Protein AF-0000000084923346 (afdb_homodimer)

pLDDT: mean 91.19, std 15.07, range [31.48, 98.88]

Secondary structure (DSSP, 8-state):
--HHHHHHHHHHHHHHHHHHHHHHHHHHHHHHHHHHHHT--S--HHHHHHHHHHHHHH--SSS-HHHHHHHHHHHHHHHHHHHHHHH-HHHHS-----/--HHHHHHHHHHHHHHHHHHHHHHHHHHHHHHHHHHHHT--S--HHHHHHHHHHHHHH--SSS-HHHHHHHHHHHHHHHHHHHHHHH-HHHHS-----

Solvent-accessible surface area (backbone atoms only — not comparable to full-atom values): 11039 Å² total; per-residue (Å²): 136,51,65,67,59,47,48,52,54,43,52,54,50,50,54,50,48,54,52,49,54,22,51,46,34,52,48,49,37,52,44,42,51,54,25,55,77,70,72,44,72,79,80,52,70,67,61,51,50,52,51,48,52,50,50,50,74,67,57,84,42,83,57,51,58,68,51,52,45,54,52,51,49,49,55,53,50,51,33,49,52,50,34,46,44,70,75,38,49,76,76,63,52,72,79,72,72,121,136,52,66,68,58,47,47,53,53,43,51,54,50,50,54,50,48,53,51,50,54,22,52,45,34,51,47,48,37,51,44,41,52,55,25,54,77,68,73,43,71,81,81,52,69,68,62,52,51,51,52,48,52,50,50,50,74,68,56,84,42,81,57,52,58,68,51,52,45,55,51,50,49,48,54,52,50,51,32,50,51,51,33,47,42,70,75,39,48,75,75,64,53,73,78,72,72,121

Organism: Geobacter metallireducens (strain ATCC 53774 / DSM 7210 / GS-15) (NCBI:txid269799)

Nearest PDB structures (foldseek):
  2d8e-assembly1_A-2  TM=9.907E-01  e=1.074E-05  Thermus thermophilus HB8
  2d8d-assembly1_A  TM=9.857E-01  e=1.217E-05  Thermus thermophilus HB8
  5gmu-assembly2_B  TM=9.727E-01  e=4.236E-05  Bacillus subtilis subsp. subtilis str. 168
  5j6f-assembly1_A-2  TM=9.814E-01  e=1.149E-04  Geobacillus sp. GHH01
  5j6f-assembly1_B-2  TM=9.740E-01  e=1.302E-04  Geobacillus sp. GHH01

Foldseek 3Di:
DDPVVVVVVVVVVVVVVVVVLVVVLVVLLVVLVVCVVVVHDSDDVVVLVVVLVVCQVPPPDPDHSVRSNVVVVVSVVVSSVVNCCVVVVVVVPPCPVD/DDPVVVVVVVVVVVVVVVVVLVVVLVVLLVVLVVCVVVVHDSDDVVVLVVVLVVCQVPPPDPDHSVRSNVVVVVSVVVSSVVNCCVVVVVVVPPPPVD

Structure (mmCIF, N/CA/C/O backbone):
data_AF-0000000084923346-model_v1
#
loop_
_entity.id
_entity.type
_entity.pdbx_description
1 polymer 'chorismate mutase'
#
loop_
_atom_site.group_PDB
_atom_site.id
_atom_site.type_symbol
_atom_site.label_atom_id
_atom_site.label_alt_id
_atom_site.label_comp_id
_atom_site.label_asym_id
_atom_site.label_entity_id
_atom_site.label_seq_id
_atom_site.pdbx_PDB_ins_code
_atom_site.Cartn_x
_atom_site.Cartn_y
_atom_site.Cartn_z
_atom_site.occupancy
_atom_site.B_iso_or_equiv
_atom_site.auth_seq_id
_atom_site.auth_comp_id
_atom_site.auth_asym_id
_atom_site.auth_atom_id
_atom_site.pdbx_PDB_model_num
ATOM 1 N N . MET A 1 1 ? 8.305 -24.656 -1.912 1 85.75 1 MET A N 1
ATOM 2 C CA . MET A 1 1 ? 7.516 -24.172 -0.778 1 85.75 1 MET A CA 1
ATOM 3 C C . MET A 1 1 ? 6.031 -24.469 -0.984 1 85.75 1 MET A C 1
ATOM 5 O O . MET A 1 1 ? 5.562 -24.547 -2.121 1 85.75 1 MET A O 1
ATOM 9 N N . THR A 1 2 ? 5.352 -24.641 0.222 1 95.19 2 THR A N 1
ATOM 10 C CA . THR A 1 2 ? 3.918 -24.906 0.165 1 95.19 2 THR A CA 1
ATOM 11 C C . THR A 1 2 ? 3.129 -23.609 0.114 1 95.19 2 THR A C 1
ATOM 13 O O . THR A 1 2 ? 3.668 -22.531 0.409 1 95.19 2 THR A O 1
ATOM 16 N N . ILE A 1 3 ? 1.91 -23.734 -0.279 1 96.5 3 ILE A N 1
ATOM 17 C CA . ILE A 1 3 ? 1.044 -22.562 -0.309 1 96.5 3 ILE A CA 1
ATOM 18 C C . ILE A 1 3 ? 0.952 -21.953 1.088 1 96.5 3 ILE A C 1
ATOM 20 O O . ILE A 1 3 ? 1.017 -20.734 1.244 1 96.5 3 ILE A O 1
ATOM 24 N N . ASP A 1 4 ? 0.899 -22.812 2.076 1 97.12 4 ASP A N 1
ATOM 25 C CA . ASP A 1 4 ? 0.768 -22.328 3.449 1 97.12 4 ASP A CA 1
ATOM 26 C C . ASP A 1 4 ? 2.023 -21.578 3.891 1 97.12 4 ASP A C 1
ATOM 28 O O . ASP A 1 4 ? 1.935 -20.562 4.59 1 97.12 4 ASP A O 1
ATOM 32 N N . GLU A 1 5 ? 3.158 -22.031 3.523 1 98.19 5 GLU A N 1
ATOM 33 C CA . GLU A 1 5 ? 4.414 -21.359 3.852 1 98.19 5 GLU A CA 1
ATOM 34 C C . GLU A 1 5 ? 4.508 -20 3.166 1 98.19 5 GLU A C 1
ATOM 36 O O . GLU A 1 5 ? 4.969 -19.031 3.77 1 98.19 5 GLU A O 1
ATOM 41 N N . LEU A 1 6 ? 4.102 -19.953 1.983 1 98.38 6 LEU A N 1
ATOM 42 C CA . LEU A 1 6 ? 4.102 -18.688 1.235 1 98.38 6 LEU A CA 1
ATOM 43 C C . LEU A 1 6 ? 3.117 -17.703 1.841 1 98.38 6 LEU A C 1
ATOM 45 O O . LEU A 1 6 ? 3.424 -16.516 1.956 1 98.38 6 LEU A O 1
ATOM 49 N N . ARG A 1 7 ? 2.023 -18.188 2.293 1 98.06 7 ARG A N 1
ATOM 50 C CA . ARG A 1 7 ? 1.016 -17.359 2.928 1 98.06 7 ARG A CA 1
ATOM 51 C C . ARG A 1 7 ? 1.527 -16.781 4.25 1 98.06 7 ARG A C 1
ATOM 53 O O . ARG A 1 7 ? 1.216 -15.648 4.609 1 98.06 7 ARG A O 1
ATOM 60 N N . GLN A 1 8 ? 2.275 -17.547 4.906 1 98.44 8 GLN A N 1
ATOM 61 C CA . GLN A 1 8 ? 2.85 -17.062 6.156 1 98.44 8 GLN A CA 1
ATOM 62 C C . GLN A 1 8 ? 3.818 -15.914 5.914 1 98.44 8 GLN A C 1
ATOM 64 O O . GLN A 1 8 ? 3.854 -14.953 6.684 1 98.44 8 GLN A O 1
ATOM 69 N N . GLU A 1 9 ? 4.543 -16.047 4.875 1 98.62 9 GLU A N 1
ATOM 70 C CA . GLU A 1 9 ? 5.453 -14.961 4.508 1 98.62 9 GLU A CA 1
ATOM 71 C C . GLU A 1 9 ? 4.68 -13.703 4.113 1 98.62 9 GLU A C 1
ATOM 73 O O . GLU A 1 9 ? 5.043 -12.594 4.512 1 98.62 9 GLU A O 1
ATOM 78 N N . ILE A 1 10 ? 3.635 -13.867 3.369 1 98.62 10 ILE A N 1
ATOM 79 C CA . ILE A 1 10 ? 2.787 -12.75 2.959 1 98.62 10 ILE A CA 1
ATOM 80 C C . ILE A 1 10 ? 2.148 -12.102 4.188 1 98.62 10 ILE A C 1
ATOM 82 O O . ILE A 1 10 ? 2.092 -10.875 4.293 1 98.62 10 ILE A O 1
ATOM 86 N N . ASP A 1 11 ? 1.757 -12.961 5.129 1 98.75 11 ASP A N 1
ATOM 87 C CA . ASP A 1 11 ? 1.147 -12.438 6.348 1 98.75 11 ASP A CA 1
ATOM 88 C C . ASP A 1 11 ? 2.133 -11.57 7.125 1 98.75 11 ASP A C 1
ATOM 90 O O . ASP A 1 11 ? 1.748 -10.539 7.688 1 98.75 11 ASP A O 1
ATOM 94 N N . ARG A 1 12 ? 3.35 -11.969 7.18 1 98.5 12 ARG A N 1
ATOM 95 C CA . ARG A 1 12 ? 4.383 -11.164 7.828 1 98.5 12 ARG A CA 1
ATOM 96 C C . ARG A 1 12 ? 4.566 -9.828 7.117 1 98.5 12 ARG A C 1
ATOM 98 O O . ARG A 1 12 ? 4.664 -8.781 7.766 1 98.5 12 ARG A O 1
ATOM 105 N N . MET A 1 13 ? 4.574 -9.844 5.84 1 98.69 13 MET A N 1
ATOM 106 C CA . MET A 1 13 ? 4.711 -8.625 5.051 1 98.69 13 MET A CA 1
ATOM 107 C C . MET A 1 13 ? 3.51 -7.711 5.25 1 98.69 13 MET A C 1
ATOM 109 O O . MET A 1 13 ? 3.662 -6.492 5.352 1 98.69 13 MET A O 1
ATOM 113 N N . ASP A 1 14 ? 2.332 -8.336 5.312 1 98.81 14 ASP A N 1
ATOM 114 C CA . ASP A 1 14 ? 1.116 -7.555 5.512 1 98.81 14 ASP A CA 1
ATOM 115 C C . ASP A 1 14 ? 1.157 -6.805 6.84 1 98.81 14 ASP A C 1
ATOM 117 O O . ASP A 1 14 ? 0.696 -5.664 6.93 1 98.81 14 ASP A O 1
ATOM 121 N N . SER A 1 15 ? 1.704 -7.457 7.836 1 98.81 15 SER A N 1
ATOM 122 C CA . SER A 1 15 ? 1.847 -6.797 9.133 1 98.81 15 SER A CA 1
ATOM 123 C C . SER A 1 15 ? 2.797 -5.609 9.047 1 98.81 15 SER A C 1
ATOM 125 O O . SER A 1 15 ? 2.557 -4.57 9.664 1 98.81 15 SER A O 1
ATOM 127 N N . GLU A 1 16 ? 3.805 -5.77 8.281 1 98.75 16 GLU A N 1
ATOM 128 C CA . GLU A 1 16 ? 4.746 -4.672 8.078 1 98.75 16 GLU A CA 1
ATOM 129 C C . GLU A 1 16 ? 4.102 -3.531 7.293 1 98.75 16 GLU A C 1
ATOM 131 O O . GLU A 1 16 ? 4.289 -2.359 7.629 1 98.75 16 GLU A O 1
ATOM 136 N N . LEU A 1 17 ? 3.354 -3.854 6.301 1 98.88 17 LEU A N 1
ATOM 137 C CA . LEU A 1 17 ? 2.631 -2.852 5.523 1 98.88 17 LEU A CA 1
ATOM 138 C C . LEU A 1 17 ? 1.691 -2.047 6.414 1 98.88 17 LEU A C 1
ATOM 140 O O . LEU A 1 17 ? 1.656 -0.816 6.336 1 98.88 17 LEU A O 1
ATOM 144 N N . LEU A 1 18 ? 0.986 -2.768 7.254 1 98.88 18 LEU A N 1
ATOM 145 C CA . LEU A 1 18 ? 0.039 -2.125 8.156 1 98.88 18 LEU A CA 1
ATOM 146 C C . LEU A 1 18 ? 0.74 -1.094 9.039 1 98.88 18 LEU A C 1
ATOM 148 O O . LEU A 1 18 ? 0.25 0.027 9.195 1 98.88 18 LEU A O 1
ATOM 152 N N . ARG A 1 19 ? 1.88 -1.494 9.539 1 98.69 19 ARG A N 1
ATOM 153 C CA . ARG A 1 19 ? 2.666 -0.602 10.383 1 98.69 19 ARG A CA 1
ATOM 154 C C . ARG A 1 19 ? 3.141 0.618 9.602 1 98.69 19 ARG A C 1
ATOM 156 O O . ARG A 1 19 ? 3.01 1.751 10.062 1 98.69 19 ARG A O 1
ATOM 163 N N . ILE A 1 20 ? 3.641 0.405 8.43 1 98.88 20 ILE A N 1
ATOM 164 C CA . ILE A 1 20 ? 4.199 1.489 7.625 1 98.88 20 ILE A CA 1
ATOM 165 C C . ILE A 1 20 ? 3.076 2.412 7.156 1 98.88 20 ILE A C 1
ATOM 167 O O . ILE A 1 20 ? 3.229 3.637 7.156 1 98.88 20 ILE A O 1
ATOM 171 N N . PHE A 1 21 ? 1.878 1.856 6.777 1 98.88 21 PHE A N 1
ATOM 172 C CA . PHE A 1 21 ? 0.746 2.676 6.359 1 98.88 21 PHE A CA 1
ATOM 173 C C . PHE A 1 2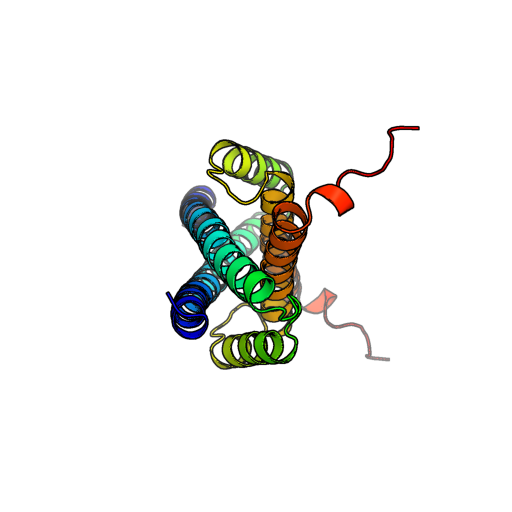1 ? 0.351 3.654 7.457 1 98.88 21 PHE A C 1
ATOM 175 O O . PHE A 1 21 ? 0.171 4.848 7.195 1 98.88 21 PHE A O 1
ATOM 182 N N . ASN A 1 22 ? 0.283 3.17 8.664 1 98.88 22 ASN A N 1
ATOM 183 C CA . ASN A 1 22 ? -0.153 4.004 9.773 1 98.88 22 ASN A CA 1
ATOM 184 C C . ASN A 1 22 ? 0.908 5.035 10.156 1 98.88 22 ASN A C 1
ATOM 186 O O . ASN A 1 22 ? 0.587 6.191 10.43 1 98.88 22 ASN A O 1
ATOM 190 N N . ARG A 1 23 ? 2.105 4.605 10.125 1 98.75 23 ARG A N 1
ATOM 191 C CA . ARG A 1 23 ? 3.176 5.543 10.453 1 98.75 23 ARG A CA 1
ATOM 192 C C . ARG A 1 23 ? 3.281 6.645 9.406 1 98.75 23 ARG A C 1
ATOM 194 O O . ARG A 1 23 ? 3.445 7.816 9.75 1 98.75 23 ARG A O 1
ATOM 201 N N . ARG A 1 24 ? 3.203 6.332 8.188 1 98.62 24 ARG A N 1
ATOM 202 C CA . ARG A 1 24 ? 3.238 7.297 7.098 1 98.62 24 ARG A CA 1
ATOM 203 C C . ARG A 1 24 ? 2.082 8.289 7.203 1 98.62 24 ARG A C 1
ATOM 205 O O . ARG A 1 24 ? 2.262 9.484 6.988 1 98.62 24 ARG A O 1
ATOM 212 N N . ALA A 1 25 ? 0.96 7.742 7.523 1 98.44 25 ALA A N 1
ATOM 213 C CA . ALA A 1 25 ? -0.219 8.594 7.684 1 98.44 25 ALA A CA 1
ATOM 214 C C . ALA A 1 25 ? -0.036 9.57 8.844 1 98.44 25 ALA A C 1
ATOM 216 O O . ALA A 1 25 ? -0.441 10.734 8.75 1 98.44 25 ALA A O 1
ATOM 217 N N . SER A 1 26 ? 0.568 9.094 9.898 1 98.44 26 SER A N 1
ATOM 218 C CA . SER A 1 26 ? 0.838 9.953 11.047 1 98.44 26 SER A CA 1
ATOM 219 C C . SER A 1 26 ? 1.776 11.094 10.664 1 98.44 26 SER A C 1
ATOM 221 O O . SER A 1 26 ? 1.558 12.242 11.062 1 98.44 26 SER A O 1
ATOM 223 N N . LEU A 1 27 ? 2.775 10.789 9.922 1 98.25 27 LEU A N 1
ATOM 224 C CA . LEU A 1 27 ? 3.721 11.805 9.469 1 98.25 27 LEU A CA 1
ATOM 225 C C . LEU A 1 27 ? 3.047 12.789 8.516 1 98.25 27 LEU A C 1
ATOM 227 O O . LEU A 1 27 ? 3.277 13.992 8.602 1 98.25 27 LEU A O 1
ATOM 231 N N . ALA A 1 28 ? 2.223 12.289 7.617 1 97.19 28 ALA A N 1
ATOM 232 C CA . ALA A 1 28 ? 1.485 13.141 6.688 1 97.19 28 ALA A CA 1
ATOM 233 C C . ALA A 1 28 ? 0.547 14.086 7.438 1 97.19 28 ALA A C 1
ATOM 235 O O . ALA A 1 28 ? 0.411 15.258 7.07 1 97.19 28 ALA A O 1
ATOM 236 N N . LEU A 1 29 ? -0.052 13.539 8.43 1 96.38 29 LEU A N 1
ATOM 237 C CA . LEU A 1 29 ? -0.93 14.344 9.266 1 96.38 29 LEU A CA 1
ATOM 238 C C . LEU A 1 29 ? -0.158 15.492 9.914 1 96.38 29 LEU A C 1
ATOM 240 O O . LEU A 1 29 ? -0.65 16.625 9.977 1 96.38 29 LEU A O 1
ATOM 244 N N . GLU A 1 30 ? 0.992 15.18 10.383 1 96.88 30 GLU A N 1
ATOM 245 C CA . GLU A 1 30 ? 1.837 16.219 10.977 1 96.88 30 GLU A CA 1
ATOM 246 C C . GLU A 1 30 ? 2.168 17.312 9.961 1 96.88 30 GLU A C 1
ATOM 248 O O . GLU A 1 30 ? 2.133 18.5 10.281 1 96.88 30 GLU A O 1
ATOM 253 N N . ILE A 1 31 ? 2.471 16.922 8.773 1 96.56 31 ILE A N 1
ATOM 254 C CA . ILE A 1 31 ? 2.73 17.875 7.703 1 96.56 31 ILE A CA 1
ATOM 255 C C . ILE A 1 31 ? 1.484 18.719 7.457 1 96.56 31 ILE A C 1
ATOM 257 O O . ILE A 1 31 ? 1.575 19.938 7.312 1 96.56 31 ILE A O 1
ATOM 261 N N . GLY A 1 32 ? 0.323 18.078 7.414 1 94.12 32 GLY A N 1
ATOM 262 C CA . GLY A 1 32 ? -0.931 18.797 7.227 1 94.12 32 GLY A CA 1
ATOM 263 C C . GLY A 1 32 ? -1.172 19.859 8.281 1 94.12 32 GLY A C 1
ATOM 264 O O . GLY A 1 32 ? -1.638 20.969 7.961 1 94.12 32 GLY A O 1
ATOM 265 N N . LEU A 1 33 ? -0.825 19.547 9.477 1 94.12 33 LEU A N 1
ATOM 266 C CA . LEU A 1 33 ? -1.012 20.484 10.586 1 94.12 33 LEU A CA 1
ATOM 267 C C . LEU A 1 33 ? -0.081 21.688 10.445 1 94.12 33 LEU A C 1
ATOM 269 O O . LEU A 1 33 ? -0.487 22.828 10.695 1 94.12 33 LEU A O 1
ATOM 273 N N . ILE A 1 34 ? 1.11 21.406 10.109 1 94.69 34 ILE A N 1
ATOM 274 C CA . ILE A 1 34 ? 2.072 22.484 9.891 1 94.69 34 ILE A CA 1
ATOM 275 C C . ILE A 1 34 ? 1.588 23.391 8.766 1 94.69 34 ILE A C 1
ATOM 277 O O . ILE A 1 34 ? 1.646 24.609 8.875 1 94.69 34 ILE A O 1
ATOM 281 N N . LYS A 1 35 ? 1.081 22.828 7.656 1 93.5 35 LYS A N 1
ATOM 282 C CA . LYS A 1 35 ? 0.58 23.594 6.516 1 93.5 35 LYS A CA 1
ATOM 283 C C . LYS A 1 35 ? -0.612 24.453 6.914 1 93.5 35 LYS A C 1
ATOM 285 O O . LYS A 1 35 ? -0.708 25.609 6.508 1 93.5 35 LYS A O 1
ATOM 290 N N . LYS A 1 36 ? -1.454 23.828 7.664 1 91.44 36 LYS A N 1
ATOM 291 C CA . LYS A 1 36 ? -2.619 24.562 8.148 1 91.44 36 LYS A CA 1
ATOM 292 C C . LYS A 1 36 ? -2.199 25.781 8.961 1 91.44 36 LYS A C 1
ATOM 294 O O . LYS A 1 36 ? -2.723 26.891 8.758 1 91.44 36 LYS A O 1
ATOM 299 N N . GLU A 1 37 ? -1.284 25.594 9.82 1 93.31 37 GLU A N 1
ATOM 300 C CA . GLU A 1 37 ? -0.791 26.672 10.672 1 93.31 37 GLU A CA 1
ATOM 301 C C . GLU A 1 37 ? -0.151 27.781 9.844 1 93.31 37 GLU A C 1
ATOM 303 O O . GLU A 1 37 ? -0.218 28.953 10.219 1 93.31 37 GLU A O 1
ATOM 308 N N . ARG A 1 38 ? 0.377 27.406 8.773 1 94.12 38 ARG A N 1
ATOM 309 C CA . ARG A 1 38 ? 1.119 28.344 7.945 1 94.12 38 ARG A CA 1
ATOM 310 C C . ARG A 1 38 ? 0.261 28.859 6.793 1 94.12 38 ARG A C 1
ATOM 312 O O . ARG A 1 38 ? 0.736 29.625 5.953 1 94.12 38 ARG A O 1
ATOM 319 N N . GLY A 1 39 ? -0.951 28.375 6.625 1 92.06 39 GLY A N 1
ATOM 320 C CA . GLY A 1 39 ? -1.863 28.797 5.574 1 92.06 39 GLY A CA 1
ATOM 321 C C . GLY A 1 39 ? -1.521 28.219 4.219 1 92.06 39 GLY A C 1
ATOM 322 O O . GLY A 1 39 ? -1.758 28.844 3.186 1 92.06 39 GLY A O 1
ATOM 323 N N . LEU A 1 40 ? -0.858 27.109 4.277 1 89.56 40 LEU A N 1
ATOM 324 C CA . LEU A 1 40 ? -0.487 26.406 3.047 1 89.56 40 LEU A CA 1
ATOM 325 C C . LEU A 1 40 ? -1.532 25.359 2.678 1 89.56 40 LEU A C 1
ATOM 327 O O . LEU A 1 40 ? -2.189 24.797 3.557 1 89.56 40 LEU A O 1
ATOM 331 N N . PRO A 1 41 ? -1.64 25.094 1.431 1 88.25 41 PRO A N 1
ATOM 332 C CA . PRO A 1 41 ? -2.613 24.094 1.004 1 88.25 41 PRO A CA 1
ATOM 333 C C . PRO A 1 41 ? -2.166 22.672 1.324 1 88.25 41 PRO A C 1
ATOM 335 O O . PRO A 1 41 ? -0.969 22.375 1.3 1 88.25 41 PRO A O 1
ATOM 338 N N . VAL A 1 42 ? -3.088 21.828 1.528 1 84 42 VAL A N 1
ATOM 339 C CA . VAL A 1 42 ? -2.848 20.422 1.805 1 84 42 VAL A CA 1
ATOM 340 C C . VAL A 1 42 ? -2.359 19.719 0.539 1 84 42 VAL A C 1
ATOM 342 O O . VAL A 1 42 ? -1.374 18.984 0.572 1 84 42 VAL A O 1
ATOM 345 N N . TYR A 1 43 ? -3.135 20.016 -0.491 1 89.12 43 TYR A N 1
ATOM 346 C CA . TYR A 1 43 ? -2.818 19.391 -1.77 1 89.12 43 TYR A CA 1
ATOM 347 C C . TYR A 1 43 ? -1.504 19.922 -2.326 1 89.12 43 TYR A C 1
ATOM 349 O O . TYR A 1 43 ? -1.286 21.141 -2.365 1 89.12 43 TYR A O 1
ATOM 357 N N . ASP A 1 44 ? -0.56 19 -2.707 1 92.88 44 ASP A N 1
ATOM 358 C CA . ASP A 1 44 ? 0.761 19.328 -3.229 1 92.88 44 ASP A CA 1
ATOM 359 C C . ASP A 1 44 ? 1.11 18.469 -4.438 1 92.88 44 ASP A C 1
ATOM 361 O O . ASP A 1 44 ? 1.886 17.516 -4.32 1 92.88 44 ASP A O 1
ATOM 365 N N . PRO A 1 45 ? 0.664 18.812 -5.625 1 95.44 45 PRO A N 1
ATOM 366 C CA . PRO A 1 45 ? 0.864 17.984 -6.82 1 95.44 45 PRO A CA 1
ATOM 367 C C . PRO A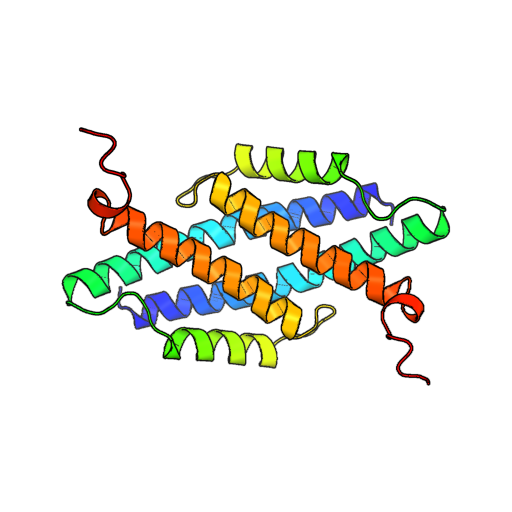 1 45 ? 2.336 17.828 -7.191 1 95.44 45 PRO A C 1
ATOM 369 O O . PRO A 1 45 ? 2.736 16.797 -7.73 1 95.44 45 PRO A O 1
ATOM 372 N N . LYS A 1 46 ? 3.104 18.781 -6.938 1 96.81 46 LYS A N 1
ATOM 373 C CA . LYS A 1 46 ? 4.531 18.688 -7.227 1 96.81 46 LYS A CA 1
ATOM 374 C C . LYS A 1 46 ? 5.195 17.594 -6.387 1 96.81 46 LYS A C 1
ATOM 376 O O . LYS A 1 46 ? 6.023 16.844 -6.887 1 96.81 46 LYS A O 1
ATOM 381 N N . ARG A 1 47 ? 4.828 17.594 -5.113 1 97.25 47 ARG A N 1
ATOM 382 C CA . ARG A 1 47 ? 5.371 16.562 -4.219 1 97.25 47 ARG A CA 1
ATOM 383 C C . ARG A 1 47 ? 4.938 15.172 -4.66 1 97.25 47 ARG A C 1
ATOM 385 O O . ARG A 1 47 ? 5.742 14.234 -4.648 1 97.25 47 ARG A O 1
ATOM 392 N N . GLU A 1 48 ? 3.686 15.023 -5.07 1 97.56 48 GLU A N 1
ATOM 393 C CA . GLU A 1 48 ? 3.182 13.734 -5.535 1 97.56 48 GLU A CA 1
ATOM 394 C C . GLU A 1 48 ? 3.932 13.266 -6.777 1 97.56 48 GLU A C 1
ATOM 396 O O . GLU A 1 48 ? 4.328 12.102 -6.867 1 97.56 48 GLU A O 1
ATOM 401 N N . LYS A 1 49 ? 4.137 14.125 -7.703 1 98.06 49 LYS A N 1
ATOM 402 C CA . LYS A 1 49 ? 4.871 13.797 -8.922 1 98.06 49 LYS A CA 1
ATOM 403 C C . LYS A 1 49 ? 6.277 13.297 -8.602 1 98.06 49 LYS A C 1
ATOM 405 O O . LYS A 1 49 ? 6.75 12.328 -9.203 1 98.06 49 LYS A O 1
ATOM 410 N N . LEU A 1 50 ? 6.91 13.938 -7.66 1 98.38 50 LEU A N 1
ATOM 411 C CA . LEU A 1 50 ? 8.242 13.523 -7.242 1 98.38 50 LEU A CA 1
ATOM 412 C C . LEU A 1 50 ? 8.227 12.109 -6.668 1 98.38 50 LEU A C 1
ATOM 414 O O . LEU A 1 50 ? 9.117 11.312 -6.957 1 98.38 50 LEU A O 1
ATOM 418 N N . ILE A 1 51 ? 7.23 11.844 -5.875 1 98.62 51 ILE A N 1
ATOM 419 C CA . ILE A 1 51 ? 7.102 10.523 -5.277 1 98.62 51 ILE A CA 1
ATOM 420 C C . ILE A 1 51 ? 6.938 9.477 -6.379 1 98.62 51 ILE A C 1
ATOM 422 O O . ILE A 1 51 ? 7.648 8.469 -6.398 1 98.62 51 ILE A O 1
ATOM 426 N N . PHE A 1 52 ? 6.02 9.742 -7.336 1 98.69 52 PHE A N 1
ATOM 427 C CA . PHE A 1 52 ? 5.746 8.781 -8.398 1 98.69 52 PHE A CA 1
ATOM 428 C C . PHE A 1 52 ? 6.984 8.555 -9.258 1 98.69 52 PHE A C 1
ATOM 430 O O . PHE A 1 52 ? 7.332 7.41 -9.57 1 98.69 52 PHE A O 1
ATOM 437 N N . GLU A 1 53 ? 7.648 9.578 -9.594 1 98.56 53 GLU A N 1
ATOM 438 C CA . GLU A 1 53 ? 8.844 9.469 -10.422 1 98.56 53 GLU A CA 1
ATOM 439 C C . GLU A 1 53 ? 9.93 8.664 -9.719 1 98.56 53 GLU A C 1
ATOM 441 O O . GLU A 1 53 ? 10.586 7.82 -10.336 1 98.56 53 GLU A O 1
ATOM 446 N N . ARG A 1 54 ? 10.148 8.93 -8.5 1 98.75 54 ARG A N 1
ATOM 447 C CA . ARG A 1 54 ? 11.148 8.195 -7.73 1 98.75 54 ARG A CA 1
ATOM 448 C C . ARG A 1 54 ? 10.789 6.715 -7.637 1 98.75 54 ARG A C 1
ATOM 450 O O . ARG A 1 54 ? 11.656 5.852 -7.805 1 98.75 54 ARG A O 1
ATOM 457 N N . MET A 1 55 ? 9.5 6.473 -7.344 1 98.62 55 MET A N 1
ATOM 458 C CA . MET A 1 55 ? 9.062 5.09 -7.184 1 98.62 55 MET A CA 1
ATOM 459 C C . MET A 1 55 ? 9.195 4.32 -8.492 1 98.62 55 MET A C 1
ATOM 461 O O . MET A 1 55 ? 9.602 3.154 -8.492 1 98.62 55 MET A O 1
ATOM 465 N N . LYS A 1 56 ? 8.891 4.965 -9.57 1 98.75 56 LYS A N 1
ATOM 466 C CA . LYS A 1 56 ? 9.07 4.332 -10.875 1 98.75 56 LYS A CA 1
ATOM 467 C C . LYS A 1 56 ? 10.539 4.051 -11.148 1 98.75 56 LYS A C 1
ATOM 469 O O . LYS A 1 56 ? 10.898 2.955 -11.586 1 98.75 56 LYS A O 1
ATOM 474 N N . ALA A 1 57 ? 11.352 4.992 -10.867 1 98.69 57 ALA A N 1
ATOM 475 C CA . ALA A 1 57 ? 12.789 4.891 -11.141 1 98.69 57 ALA A CA 1
ATOM 476 C C . ALA A 1 57 ? 13.43 3.771 -10.328 1 98.69 57 ALA A C 1
ATOM 478 O O . ALA A 1 57 ? 14.336 3.09 -10.797 1 98.69 57 ALA A O 1
ATOM 479 N N . ASP A 1 58 ? 12.93 3.576 -9.125 1 98.62 58 ASP A N 1
ATOM 480 C CA . ASP A 1 58 ? 13.539 2.633 -8.188 1 98.62 58 ASP A CA 1
ATOM 481 C C . ASP A 1 58 ? 12.852 1.272 -8.258 1 98.62 58 ASP A C 1
ATOM 483 O O . ASP A 1 58 ? 13.227 0.344 -7.535 1 98.62 58 ASP A O 1
ATOM 487 N N . ASN A 1 59 ? 11.844 1.108 -9.094 1 98.69 59 ASN A N 1
ATOM 488 C CA . ASN A 1 59 ? 11.008 -0.088 -9.086 1 98.69 59 ASN A CA 1
ATOM 489 C C . ASN A 1 59 ? 11.75 -1.298 -9.633 1 98.69 59 ASN A C 1
ATOM 491 O O . ASN A 1 59 ? 12.023 -1.37 -10.836 1 98.69 59 ASN A O 1
ATOM 495 N N . PRO A 1 60 ? 12 -2.33 -8.82 1 97.69 60 PRO A N 1
ATOM 496 C CA . PRO A 1 60 ? 12.75 -3.5 -9.281 1 97.69 60 PRO A CA 1
ATOM 497 C C . PRO A 1 60 ? 11.867 -4.543 -9.961 1 97.69 60 PRO A C 1
ATOM 499 O O . PRO A 1 60 ? 12.367 -5.453 -10.617 1 97.69 60 PRO A O 1
ATOM 502 N N . GLY A 1 61 ? 10.578 -4.387 -9.82 1 97.62 61 GLY A N 1
ATOM 503 C CA . GLY A 1 61 ? 9.656 -5.438 -10.234 1 97.62 61 GLY A CA 1
ATOM 504 C C . GLY A 1 61 ? 9.43 -6.488 -9.164 1 97.62 61 GLY A C 1
ATOM 505 O O . GLY A 1 61 ? 10.023 -6.418 -8.086 1 97.62 61 GLY A O 1
ATOM 506 N N . PRO A 1 62 ? 8.445 -7.422 -9.445 1 98.25 62 PRO A N 1
ATOM 507 C CA . PRO A 1 62 ? 7.773 -7.762 -10.703 1 98.25 62 PRO A CA 1
ATOM 508 C C . PRO A 1 62 ? 6.586 -6.855 -11.008 1 98.25 62 PRO A C 1
ATOM 510 O O . PRO A 1 62 ? 6.027 -6.91 -12.102 1 98.25 62 PRO A O 1
ATOM 513 N N . LEU A 1 63 ? 6.168 -6.016 -10.148 1 98.44 63 LEU A N 1
ATOM 514 C CA . LEU A 1 63 ? 5.102 -5.066 -10.445 1 98.44 63 LEU A CA 1
ATOM 515 C C . LEU A 1 63 ? 5.562 -4.035 -11.469 1 98.44 63 LEU A C 1
ATOM 517 O O . LEU A 1 63 ? 6.695 -3.553 -11.406 1 98.44 63 LEU A O 1
ATOM 521 N N . ASP A 1 64 ? 4.723 -3.75 -12.422 1 97.81 64 ASP A N 1
ATOM 522 C CA . ASP A 1 64 ? 5.113 -2.744 -13.406 1 97.81 64 ASP A CA 1
ATOM 523 C C . ASP A 1 64 ? 4.918 -1.334 -12.852 1 97.81 64 ASP A C 1
ATOM 525 O O . ASP A 1 64 ? 4.371 -1.157 -11.766 1 97.81 64 ASP A O 1
ATOM 529 N N . ASP A 1 65 ? 5.316 -0.349 -13.562 1 98.25 65 ASP A N 1
ATOM 530 C CA . ASP A 1 65 ? 5.277 1.032 -13.094 1 98.25 65 ASP A CA 1
ATOM 531 C C . ASP A 1 65 ? 3.838 1.494 -12.875 1 98.25 65 ASP A C 1
ATOM 533 O O . ASP A 1 65 ? 3.568 2.279 -11.961 1 98.25 65 ASP A O 1
ATOM 537 N N . GLY A 1 66 ? 2.932 1.091 -13.727 1 98.12 66 GLY A N 1
ATOM 538 C CA . GLY A 1 66 ? 1.529 1.429 -13.539 1 98.12 66 GLY A CA 1
ATOM 539 C C . GLY A 1 66 ? 0.972 0.937 -12.211 1 98.12 66 GLY A C 1
ATOM 540 O O . GLY A 1 66 ? 0.252 1.665 -11.531 1 98.12 66 GLY A O 1
ATOM 541 N N . ALA A 1 67 ? 1.318 -0.302 -11.891 1 98.56 67 ALA A N 1
ATOM 542 C CA . ALA A 1 67 ? 0.89 -0.877 -10.617 1 98.56 67 ALA A CA 1
ATOM 543 C C . ALA A 1 67 ? 1.437 -0.074 -9.438 1 98.56 67 ALA A C 1
ATOM 545 O O . ALA A 1 67 ? 0.708 0.222 -8.492 1 98.56 67 ALA A O 1
ATOM 546 N N . ILE A 1 68 ? 2.695 0.283 -9.555 1 98.75 68 ILE A N 1
ATOM 547 C CA . ILE A 1 68 ? 3.342 1.033 -8.477 1 98.75 68 ILE A CA 1
ATOM 548 C C . ILE A 1 68 ? 2.646 2.379 -8.297 1 98.75 68 ILE A C 1
ATOM 550 O O . ILE A 1 68 ? 2.365 2.793 -7.172 1 98.75 68 ILE A O 1
ATOM 554 N N . VAL A 1 69 ? 2.328 3.002 -9.359 1 98.62 69 VAL A N 1
ATOM 555 C CA . VAL A 1 69 ? 1.666 4.301 -9.289 1 98.62 69 VAL A CA 1
ATOM 556 C C . VAL A 1 69 ? 0.287 4.141 -8.648 1 98.62 69 VAL A C 1
ATOM 558 O O . VAL A 1 69 ? -0.085 4.91 -7.762 1 98.62 69 VAL A O 1
ATOM 561 N N . ARG A 1 70 ? -0.436 3.148 -9.031 1 98.56 70 ARG A N 1
ATOM 562 C CA . ARG A 1 70 ? -1.771 2.928 -8.484 1 98.56 70 ARG A CA 1
ATOM 563 C C . ARG A 1 70 ? -1.708 2.621 -6.988 1 98.56 70 ARG A C 1
ATOM 565 O O . ARG A 1 70 ? -2.562 3.068 -6.223 1 98.56 70 ARG A O 1
ATOM 572 N N . LEU A 1 71 ? -0.737 1.904 -6.586 1 98.81 71 LEU A N 1
ATOM 573 C CA . LEU A 1 71 ? -0.553 1.59 -5.172 1 98.81 71 LEU A CA 1
ATOM 574 C C . LEU A 1 71 ? -0.271 2.854 -4.367 1 98.81 71 LEU A C 1
ATOM 576 O O . LEU A 1 71 ? -0.932 3.111 -3.359 1 98.81 71 LEU A O 1
ATOM 580 N N . PHE A 1 72 ? 0.638 3.664 -4.848 1 98.88 72 PHE A N 1
ATOM 581 C CA . PHE A 1 72 ? 1.016 4.852 -4.086 1 98.88 72 PHE A CA 1
ATOM 582 C C . PHE A 1 72 ? -0.081 5.906 -4.148 1 98.88 72 PHE A C 1
ATOM 584 O O . PHE A 1 72 ? -0.28 6.66 -3.195 1 98.88 72 PHE A O 1
ATOM 591 N N . GLU A 1 73 ? -0.777 5.953 -5.246 1 98.44 73 GLU A N 1
ATOM 592 C CA . GLU A 1 73 ? -1.944 6.828 -5.301 1 98.44 73 GLU A CA 1
ATOM 593 C C . GLU A 1 73 ? -2.918 6.523 -4.168 1 98.44 73 GLU A C 1
ATOM 595 O O . GLU A 1 73 ? -3.422 7.434 -3.51 1 98.44 73 GLU A O 1
ATOM 600 N N . ARG A 1 74 ? -3.16 5.301 -3.947 1 98.62 74 ARG A N 1
ATOM 601 C CA . ARG A 1 74 ? -4.066 4.891 -2.879 1 98.62 74 ARG A CA 1
ATOM 602 C C . ARG A 1 74 ? -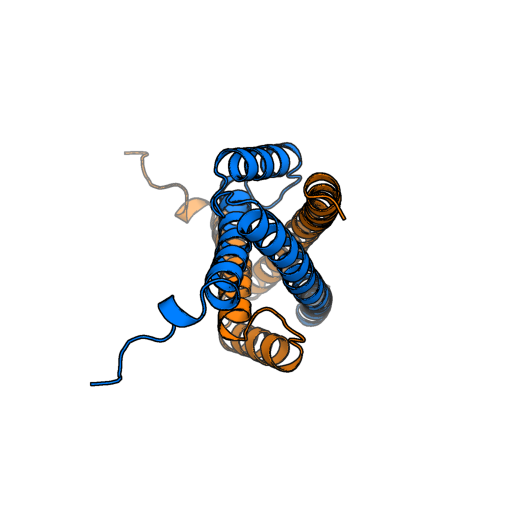3.496 5.254 -1.511 1 98.62 74 ARG A C 1
ATOM 604 O O . ARG A 1 74 ? -4.223 5.73 -0.635 1 98.62 74 ARG A O 1
ATOM 611 N N . VAL A 1 75 ? -2.24 5.078 -1.319 1 98.75 75 VAL A N 1
ATOM 612 C CA . VAL A 1 75 ? -1.577 5.402 -0.06 1 98.75 75 VAL A CA 1
ATOM 613 C C . VAL A 1 75 ? -1.709 6.895 0.225 1 98.75 75 VAL A C 1
ATOM 615 O O . VAL A 1 75 ? -2.092 7.293 1.328 1 98.75 75 VAL A O 1
ATOM 618 N N . ILE A 1 76 ? -1.41 7.711 -0.772 1 98.12 76 ILE A N 1
ATOM 619 C CA . ILE A 1 76 ? -1.441 9.164 -0.633 1 98.12 76 ILE A CA 1
ATOM 620 C C . ILE A 1 76 ? -2.881 9.633 -0.442 1 98.12 76 ILE A C 1
ATOM 622 O O . ILE A 1 76 ? -3.156 10.484 0.405 1 98.12 76 ILE A O 1
ATOM 626 N N . ASP A 1 77 ? -3.805 8.984 -1.199 1 97.19 77 ASP A N 1
ATOM 627 C CA . ASP A 1 77 ? -5.215 9.344 -1.103 1 97.19 77 ASP A CA 1
ATOM 628 C C . ASP A 1 77 ? -5.746 9.109 0.309 1 97.19 77 ASP A C 1
ATOM 630 O O . ASP A 1 77 ? -6.477 9.938 0.851 1 97.19 77 ASP A O 1
ATOM 634 N N . GLU A 1 78 ? -5.418 7.992 0.918 1 97.5 78 GLU A N 1
ATOM 635 C CA . GLU A 1 78 ? -5.914 7.676 2.254 1 97.5 78 GLU A CA 1
ATOM 636 C C . GLU A 1 78 ? -5.324 8.617 3.299 1 97.5 78 GLU A C 1
ATOM 638 O O . GLU A 1 78 ? -5.992 8.969 4.273 1 97.5 78 GLU A O 1
ATOM 643 N N . SER A 1 79 ? -4.113 9.047 3.109 1 95.94 79 SER A N 1
ATOM 644 C CA . SER A 1 79 ? -3.488 10.023 4 1 95.94 79 SER A CA 1
ATOM 645 C C . SER A 1 79 ? -4.164 11.383 3.893 1 95.94 79 SER A C 1
ATOM 647 O O . SER A 1 79 ? -4.43 12.031 4.906 1 95.94 79 SER A O 1
ATOM 649 N N . ARG A 1 80 ? -4.414 11.766 2.74 1 92.88 80 ARG A N 1
ATOM 650 C CA . ARG A 1 80 ? -5.07 13.047 2.52 1 92.88 80 ARG A CA 1
ATOM 651 C C . ARG A 1 80 ? -6.48 13.047 3.102 1 92.88 80 ARG A C 1
ATOM 653 O O . ARG A 1 80 ? -6.926 14.055 3.668 1 92.88 80 ARG A O 1
ATOM 660 N N . ARG A 1 81 ? -7.156 11.969 2.912 1 93.31 81 ARG A N 1
ATOM 661 C CA . ARG A 1 81 ? -8.484 11.836 3.5 1 93.31 81 ARG A CA 1
ATOM 662 C C . ARG A 1 81 ? -8.438 12.008 5.016 1 93.31 81 ARG A C 1
ATOM 664 O O . ARG A 1 81 ? -9.25 12.727 5.59 1 93.31 81 ARG A O 1
ATOM 671 N N . LEU A 1 82 ? -7.508 11.367 5.625 1 93.25 82 LEU A N 1
ATOM 672 C CA . LEU A 1 82 ? -7.305 11.477 7.066 1 93.25 82 LEU A CA 1
ATOM 673 C C . LEU A 1 82 ? -7.02 12.922 7.469 1 93.25 82 LEU A C 1
ATOM 675 O O . LEU A 1 82 ? -7.559 13.406 8.461 1 93.25 82 LEU A O 1
ATOM 679 N N . GLU A 1 83 ? -6.168 13.57 6.676 1 90.81 83 GLU A N 1
ATOM 680 C CA . GLU A 1 83 ? -5.82 14.969 6.934 1 90.81 83 GLU A CA 1
ATOM 681 C C . GLU A 1 83 ? -7.051 15.867 6.867 1 90.81 83 GLU A C 1
ATOM 683 O O . GLU A 1 83 ? -7.246 16.719 7.73 1 90.81 83 GLU A O 1
ATOM 688 N N . ARG A 1 84 ? -7.855 15.656 5.895 1 86.12 84 ARG A N 1
ATOM 689 C CA . ARG A 1 84 ? -9.062 16.453 5.734 1 86.12 84 ARG A CA 1
ATOM 690 C C . ARG A 1 84 ? -10 16.266 6.922 1 86.12 84 ARG A C 1
ATOM 692 O O . ARG A 1 84 ? -10.539 17.25 7.449 1 86.12 84 ARG A O 1
ATOM 699 N N . ILE A 1 85 ? -10.141 15.062 7.375 1 85.81 85 ILE A N 1
ATOM 700 C CA . ILE A 1 85 ? -11.031 14.734 8.484 1 85.81 85 ILE A CA 1
ATOM 701 C C . ILE A 1 85 ? -10.492 15.344 9.773 1 85.81 85 ILE A C 1
ATOM 703 O O . ILE A 1 85 ? -11.258 15.883 10.578 1 85.81 85 ILE A O 1
ATOM 707 N N . MET A 1 86 ? -9.25 15.336 9.906 1 86.56 86 MET A N 1
ATOM 708 C CA . MET A 1 86 ? -8.641 15.703 11.18 1 86.56 86 MET A CA 1
ATOM 709 C C . MET A 1 86 ? -8.422 17.219 11.258 1 86.56 86 MET A C 1
ATOM 711 O O . MET A 1 86 ? -8.43 17.797 12.352 1 86.56 86 MET A O 1
ATOM 715 N N . THR A 1 87 ? -8.203 17.797 10.164 1 79.19 87 THR A N 1
ATOM 716 C CA . THR A 1 87 ? -7.867 19.219 10.203 1 79.19 87 THR A CA 1
ATOM 717 C C . THR A 1 87 ? -9.094 20.062 9.875 1 79.19 87 THR A C 1
ATOM 719 O O . THR A 1 87 ? -9.125 21.266 10.172 1 79.19 87 THR A O 1
ATOM 722 N N . HIS A 1 88 ? -10.078 19.422 9.234 1 76 88 HIS A N 1
ATOM 723 C CA . HIS A 1 88 ? -11.328 20.125 8.945 1 76 88 HIS A CA 1
ATOM 724 C C . HIS A 1 88 ? -12.531 19.281 9.359 1 76 88 HIS A C 1
ATOM 726 O O . HIS A 1 88 ? -13.367 18.922 8.523 1 76 88 HIS A O 1
ATOM 732 N N . PRO A 1 89 ? -12.555 18.75 10.633 1 66.44 89 PRO A N 1
ATOM 733 C CA . PRO A 1 89 ? -13.617 17.844 11.078 1 66.44 89 PRO A CA 1
ATOM 734 C C . PRO A 1 89 ? -15.008 18.375 10.766 1 66.44 89 PRO A C 1
ATOM 736 O O . PRO A 1 89 ? -15.945 17.594 10.586 1 66.44 89 PRO A O 1
ATOM 739 N N . GLU A 1 90 ? -15.172 19.656 10.781 1 63.97 90 GLU A N 1
ATOM 740 C CA . GLU A 1 90 ? -16.5 20.234 10.57 1 63.97 90 GLU A CA 1
ATOM 741 C C . GLU A 1 90 ? -17.016 19.938 9.164 1 63.97 90 GLU A C 1
ATOM 743 O O . GLU A 1 90 ? -18.219 19.844 8.945 1 63.97 90 GLU A O 1
ATOM 748 N N . GLU A 1 91 ? -16.203 19.844 8.188 1 58.44 91 GLU A N 1
ATOM 749 C CA . GLU A 1 91 ? -16.578 19.656 6.785 1 58.44 91 GLU A CA 1
ATOM 750 C C . GLU A 1 91 ? -16.938 18.203 6.492 1 58.44 91 GLU A C 1
ATOM 752 O O . GLU A 1 91 ? -17.562 17.906 5.477 1 58.44 91 GLU A O 1
ATOM 757 N N . THR A 1 92 ? -16.391 17.297 7.207 1 56.28 92 THR A N 1
ATOM 758 C CA . THR A 1 92 ? -16.594 15.898 6.883 1 56.28 92 THR A CA 1
ATOM 759 C C . THR A 1 92 ? -17.859 15.367 7.539 1 56.28 92 THR A C 1
ATOM 761 O O . THR A 1 92 ? -18.219 14.203 7.355 1 56.28 92 THR A O 1
ATOM 764 N N . THR A 1 93 ? -18.266 15.836 8.695 1 51.34 93 THR A N 1
ATOM 765 C CA . THR A 1 93 ? -19.531 15.445 9.32 1 51.34 93 THR A CA 1
ATOM 766 C C . THR A 1 93 ? -20.719 15.969 8.516 1 51.34 93 THR A C 1
ATOM 768 O O . THR A 1 93 ? -20.828 17.172 8.281 1 51.34 93 THR A O 1
ATOM 771 N N . GLY A 1 94 ? -21.125 15.492 7.457 1 46.72 94 GLY A N 1
ATOM 772 C CA . GLY A 1 94 ? -22.406 15.867 6.879 1 46.72 94 GLY A CA 1
ATOM 773 C C . GLY A 1 94 ? -23.406 16.375 7.91 1 46.72 94 GLY A C 1
ATOM 774 O O . GLY A 1 94 ? -23.375 15.961 9.07 1 46.72 94 GLY A O 1
ATOM 775 N N . LYS A 1 95 ? -24.016 17.672 7.695 1 45.84 95 LYS A N 1
ATOM 776 C CA . LYS A 1 95 ? -25.219 18.328 8.188 1 45.84 95 LYS A CA 1
ATOM 777 C C . LYS A 1 95 ? -26.359 17.312 8.352 1 45.84 95 LYS A C 1
ATOM 779 O O . LYS A 1 95 ? -27.109 17.062 7.406 1 45.84 95 LYS A O 1
ATOM 784 N N . GLU A 1 96 ? -26.172 16.047 8.688 1 41.78 96 GLU A N 1
ATOM 785 C CA . GLU A 1 96 ? -27.5 15.484 8.938 1 41.78 96 GLU A CA 1
ATOM 786 C C . GLU A 1 96 ? -28.234 16.266 10.016 1 41.78 96 GLU A C 1
ATOM 788 O O . GLU A 1 96 ? -28.344 15.82 11.156 1 41.78 96 GLU A O 1
ATOM 793 N N . GLU A 1 97 ? -27.672 17.438 10.445 1 35.94 97 GLU A N 1
ATOM 794 C CA . GLU A 1 97 ? -28.453 18.109 11.469 1 35.94 97 GLU A CA 1
ATOM 795 C C . GLU A 1 97 ? -29.906 18.281 11.023 1 35.94 97 GLU A C 1
ATOM 797 O O . GLU A 1 97 ? -30.797 18.469 11.859 1 35.94 97 GLU A O 1
ATOM 802 N N . SER A 1 98 ? -30.25 18.734 9.703 1 31.64 98 SER A N 1
ATOM 803 C CA . SER A 1 98 ? -31.688 19.016 9.828 1 31.64 98 SER A CA 1
ATOM 804 C C . SER A 1 98 ? -32.5 17.734 9.961 1 31.64 98 SER A C 1
ATOM 806 O O . SER A 1 98 ? -32.125 16.703 9.391 1 31.64 98 SER A O 1
ATOM 808 N N . MET B 1 1 ? 9.508 19.359 14.203 1 85.75 1 MET B N 1
ATOM 809 C CA . MET B 1 1 ? 10.133 18.938 12.953 1 85.75 1 MET B CA 1
ATOM 810 C C . 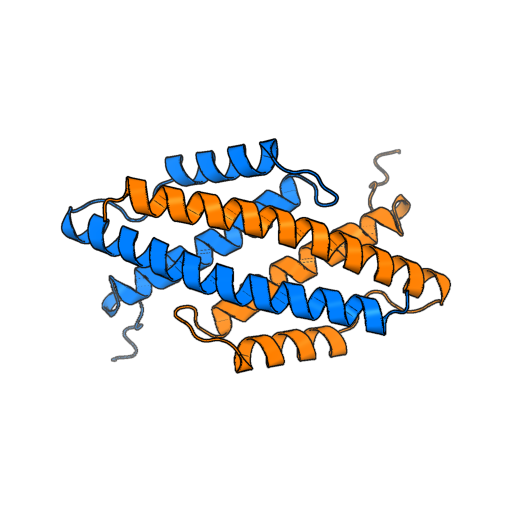MET B 1 1 ? 9.648 19.781 11.781 1 85.75 1 MET B C 1
ATOM 812 O O . MET B 1 1 ? 8.531 20.312 11.812 1 85.75 1 MET B O 1
ATOM 816 N N . THR B 1 2 ? 10.609 19.891 10.781 1 95.19 2 THR B N 1
ATOM 817 C CA . THR B 1 2 ? 10.258 20.656 9.594 1 95.19 2 THR B CA 1
ATOM 818 C C . THR B 1 2 ? 9.523 19.797 8.578 1 95.19 2 THR B C 1
ATOM 820 O O . THR B 1 2 ? 9.555 18.562 8.672 1 95.19 2 THR B O 1
ATOM 823 N N . ILE B 1 3 ? 8.898 20.453 7.672 1 96.38 3 ILE B N 1
ATOM 824 C CA . ILE B 1 3 ? 8.203 19.719 6.617 1 96.38 3 ILE B CA 1
ATOM 825 C C . ILE B 1 3 ? 9.203 18.859 5.848 1 96.38 3 ILE B C 1
ATOM 827 O O . ILE B 1 3 ? 8.922 17.703 5.535 1 96.38 3 ILE B O 1
ATOM 831 N N . ASP B 1 4 ? 10.359 19.406 5.652 1 97 4 ASP B N 1
ATOM 832 C CA . ASP B 1 4 ? 11.375 18.672 4.891 1 97 4 ASP B CA 1
ATOM 833 C C . ASP B 1 4 ? 11.844 17.438 5.648 1 97 4 ASP B C 1
ATOM 835 O O . ASP B 1 4 ? 12.078 16.391 5.051 1 97 4 ASP B O 1
ATOM 839 N N . GLU B 1 5 ? 12 17.516 6.914 1 98.19 5 GLU B N 1
ATOM 840 C CA . GLU B 1 5 ? 12.398 16.391 7.738 1 98.19 5 GLU B CA 1
ATOM 841 C C . GLU B 1 5 ? 11.32 15.297 7.734 1 98.19 5 GLU B C 1
ATOM 843 O O . GLU B 1 5 ? 11.633 14.109 7.668 1 98.19 5 GLU B O 1
ATOM 848 N N . LEU B 1 6 ? 10.141 15.688 7.805 1 98.31 6 LEU B N 1
ATOM 849 C CA . LEU B 1 6 ? 9.023 14.758 7.77 1 98.31 6 LEU B CA 1
ATOM 850 C C . LEU B 1 6 ? 8.93 14.07 6.414 1 98.31 6 LEU B C 1
ATOM 852 O O . LEU B 1 6 ? 8.688 12.859 6.34 1 98.31 6 LEU B O 1
ATOM 856 N N . ARG B 1 7 ? 9.211 14.797 5.391 1 98.06 7 ARG B N 1
ATOM 857 C CA . ARG B 1 7 ? 9.195 14.242 4.039 1 98.06 7 ARG B CA 1
ATOM 858 C C . ARG B 1 7 ? 10.312 13.219 3.854 1 98.06 7 ARG B C 1
ATOM 860 O O . ARG B 1 7 ? 10.133 12.219 3.152 1 98.06 7 ARG B O 1
ATOM 867 N N . GLN B 1 8 ? 11.375 13.477 4.469 1 98.44 8 GLN B N 1
ATOM 868 C CA . GLN B 1 8 ? 12.469 12.516 4.383 1 98.44 8 GLN B CA 1
ATOM 869 C C . GLN B 1 8 ? 12.102 11.195 5.047 1 98.44 8 GLN B C 1
ATOM 871 O O . GLN B 1 8 ? 12.453 10.125 4.543 1 98.44 8 GLN B O 1
ATOM 876 N N . GLU B 1 9 ? 11.422 11.305 6.125 1 98.62 9 GLU B N 1
ATOM 877 C CA . GLU B 1 9 ? 10.953 10.102 6.793 1 98.62 9 GLU B CA 1
ATOM 878 C C . GLU B 1 9 ? 9.93 9.352 5.941 1 98.62 9 GLU B C 1
ATOM 880 O O . GLU B 1 9 ? 9.984 8.125 5.828 1 98.62 9 GLU B O 1
ATOM 885 N N . ILE B 1 10 ? 9.055 10.055 5.336 1 98.62 10 ILE B N 1
ATOM 886 C CA . ILE B 1 10 ? 8.047 9.469 4.453 1 98.62 10 ILE B CA 1
ATOM 887 C C . ILE B 1 10 ? 8.734 8.805 3.26 1 98.62 10 ILE B C 1
ATOM 889 O O . ILE B 1 10 ? 8.367 7.699 2.857 1 98.62 10 ILE B O 1
ATOM 893 N N . ASP B 1 11 ? 9.773 9.477 2.76 1 98.75 11 ASP B N 1
ATOM 894 C CA . ASP B 1 11 ? 10.5 8.922 1.623 1 98.75 11 ASP B CA 1
ATOM 895 C C . ASP B 1 11 ? 11.148 7.59 1.986 1 98.75 11 ASP B C 1
ATOM 897 O O . ASP B 1 11 ? 11.18 6.664 1.172 1 98.75 11 ASP B O 1
ATOM 901 N N . ARG B 1 12 ? 11.68 7.492 3.156 1 98.5 12 ARG B N 1
ATOM 902 C CA . ARG B 1 12 ? 12.25 6.234 3.627 1 98.5 12 ARG B CA 1
ATOM 903 C C . ARG B 1 12 ? 11.188 5.148 3.721 1 98.5 12 ARG B C 1
ATOM 905 O O . ARG B 1 12 ? 11.414 4.012 3.295 1 98.5 12 ARG B O 1
ATOM 912 N N . MET B 1 13 ? 10.062 5.488 4.219 1 98.69 13 MET B N 1
ATOM 913 C CA . MET B 1 13 ? 8.953 4.539 4.332 1 98.69 13 MET B CA 1
ATOM 914 C C . MET B 1 13 ? 8.469 4.105 2.953 1 98.69 13 MET B C 1
ATOM 916 O O . MET B 1 13 ? 8.164 2.932 2.74 1 98.69 13 MET B O 1
ATOM 920 N N . ASP B 1 14 ? 8.414 5.078 2.041 1 98.81 14 ASP B N 1
ATOM 921 C CA . ASP B 1 14 ? 7.977 4.77 0.685 1 98.81 14 ASP B CA 1
ATOM 922 C C . ASP B 1 14 ? 8.898 3.742 0.029 1 98.81 14 ASP B C 1
ATOM 924 O O . ASP B 1 14 ? 8.438 2.861 -0.7 1 98.81 14 ASP B O 1
ATOM 928 N N . SER B 1 15 ? 10.18 3.883 0.292 1 98.81 15 SER B N 1
ATOM 929 C CA . SER B 1 15 ? 11.125 2.914 -0.24 1 98.81 15 SER B CA 1
ATOM 930 C C . SER B 1 15 ? 10.891 1.524 0.34 1 98.81 15 SER B C 1
ATOM 932 O O . SER B 1 15 ? 10.992 0.522 -0.37 1 98.81 15 SER B O 1
ATOM 934 N N . GLU B 1 16 ? 10.547 1.486 1.567 1 98.75 16 GLU B N 1
ATOM 935 C CA . GLU B 1 16 ? 10.227 0.213 2.207 1 98.75 16 GLU B CA 1
ATOM 936 C C . GLU B 1 16 ? 8.938 -0.379 1.643 1 98.75 16 GLU B C 1
ATOM 938 O O . GLU B 1 16 ? 8.867 -1.581 1.378 1 98.75 16 GLU B O 1
ATOM 943 N N . LEU B 1 17 ? 7.961 0.43 1.439 1 98.88 17 LEU B N 1
ATOM 944 C CA . LEU B 1 17 ? 6.711 -0.012 0.836 1 98.88 17 LEU B CA 1
ATOM 945 C C . LEU B 1 17 ? 6.953 -0.62 -0.541 1 98.88 17 LEU B C 1
ATOM 947 O O . LEU B 1 17 ? 6.43 -1.691 -0.853 1 98.88 17 LEU B O 1
ATOM 951 N N . LEU B 1 18 ? 7.766 0.071 -1.307 1 98.88 18 LEU B N 1
ATOM 952 C CA . LEU B 1 18 ? 8.078 -0.392 -2.654 1 98.88 18 LEU B CA 1
ATOM 953 C C . LEU B 1 18 ? 8.68 -1.794 -2.621 1 98.88 18 LEU B C 1
ATOM 955 O O . LEU B 1 18 ? 8.281 -2.662 -3.398 1 98.88 18 LEU B O 1
ATOM 959 N N . ARG B 1 19 ? 9.586 -1.967 -1.697 1 98.75 19 ARG B N 1
ATOM 960 C CA . ARG B 1 19 ? 10.234 -3.266 -1.542 1 98.75 19 ARG B CA 1
ATOM 961 C C . ARG B 1 19 ? 9.219 -4.332 -1.13 1 98.75 19 ARG B C 1
ATOM 963 O O . ARG B 1 19 ? 9.188 -5.418 -1.712 1 98.75 19 ARG B O 1
ATOM 970 N N . ILE B 1 20 ? 8.391 -4.023 -0.182 1 98.88 20 ILE B N 1
ATOM 971 C CA . ILE B 1 20 ? 7.441 -4.996 0.343 1 98.88 20 ILE B CA 1
ATOM 972 C C . ILE B 1 20 ? 6.383 -5.305 -0.712 1 98.88 20 ILE B C 1
ATOM 974 O O . ILE B 1 20 ? 5.984 -6.457 -0.887 1 98.88 20 ILE B O 1
ATOM 978 N N . PHE B 1 21 ? 5.906 -4.277 -1.497 1 98.88 21 PHE B N 1
ATOM 979 C CA . PHE B 1 21 ? 4.926 -4.5 -2.555 1 98.88 21 PHE B CA 1
ATOM 980 C C . PHE B 1 21 ? 5.441 -5.512 -3.566 1 98.88 21 PHE B C 1
ATOM 982 O O . PHE B 1 21 ? 4.73 -6.453 -3.93 1 98.88 21 PHE B O 1
ATOM 989 N N . ASN B 1 22 ? 6.68 -5.355 -3.967 1 98.88 22 ASN B N 1
ATOM 990 C CA . ASN B 1 22 ? 7.25 -6.23 -4.988 1 98.88 22 ASN B CA 1
ATOM 991 C C . ASN B 1 22 ? 7.508 -7.633 -4.441 1 98.88 22 ASN B C 1
ATOM 993 O O . ASN B 1 22 ? 7.242 -8.625 -5.121 1 98.88 22 ASN B O 1
ATOM 997 N N . ARG B 1 23 ? 7.969 -7.668 -3.25 1 98.75 23 ARG B N 1
ATOM 998 C CA . ARG B 1 23 ? 8.219 -8.977 -2.658 1 98.75 23 ARG B CA 1
ATOM 999 C C . ARG B 1 23 ? 6.914 -9.742 -2.449 1 98.75 23 ARG B C 1
ATOM 1001 O O . ARG B 1 23 ? 6.84 -10.938 -2.729 1 98.75 23 ARG B O 1
ATOM 1008 N N . ARG B 1 24 ? 5.922 -9.133 -1.977 1 98.62 24 ARG B N 1
ATOM 1009 C CA . ARG B 1 24 ? 4.609 -9.742 -1.778 1 98.62 24 ARG B CA 1
ATOM 1010 C C . ARG B 1 24 ? 4.031 -10.234 -3.098 1 98.62 24 ARG B C 1
ATOM 1012 O O . ARG B 1 24 ? 3.453 -11.328 -3.16 1 98.62 24 ARG B O 1
ATOM 1019 N N . ALA B 1 25 ? 4.195 -9.414 -4.086 1 98.5 25 ALA B N 1
ATOM 1020 C CA . ALA B 1 25 ? 3.709 -9.789 -5.41 1 98.5 25 ALA B CA 1
ATOM 1021 C C . ALA B 1 25 ? 4.434 -11.023 -5.93 1 98.5 25 ALA B C 1
ATOM 1023 O O . ALA B 1 25 ? 3.822 -11.898 -6.551 1 98.5 25 ALA B O 1
ATOM 1024 N N . SER B 1 26 ? 5.719 -11.086 -5.668 1 98.44 26 SER B N 1
ATOM 1025 C CA . SER B 1 26 ? 6.5 -12.25 -6.078 1 98.44 26 SER B CA 1
ATOM 1026 C C . SER B 1 26 ? 6.008 -13.516 -5.387 1 98.44 26 SER B C 1
ATOM 1028 O O . SER B 1 26 ? 5.887 -14.57 -6.02 1 98.44 26 SER B O 1
ATOM 1030 N N . LEU B 1 27 ? 5.73 -13.414 -4.141 1 98.25 27 LEU B N 1
ATOM 1031 C CA . LEU B 1 27 ? 5.219 -14.555 -3.385 1 98.25 27 LEU B CA 1
ATOM 1032 C C . LEU B 1 27 ? 3.828 -14.945 -3.871 1 98.25 27 LEU B C 1
ATOM 1034 O O . LEU B 1 27 ? 3.527 -16.141 -4.004 1 98.25 27 LEU B O 1
ATOM 1038 N N . ALA B 1 28 ? 2.979 -13.984 -4.141 1 97.25 28 ALA B N 1
ATOM 1039 C CA . ALA B 1 28 ? 1.639 -14.25 -4.66 1 97.25 28 ALA B CA 1
ATOM 1040 C C . ALA B 1 28 ? 1.701 -14.945 -6.016 1 97.25 28 ALA B C 1
ATOM 1042 O O . ALA B 1 28 ? 0.912 -15.852 -6.289 1 97.25 28 ALA B O 1
ATOM 1043 N N . LEU B 1 29 ? 2.623 -14.477 -6.793 1 96.44 29 LEU B N 1
ATOM 1044 C CA . LEU B 1 29 ? 2.828 -15.102 -8.094 1 96.44 29 LEU B CA 1
ATOM 1045 C C . LEU B 1 29 ? 3.205 -16.578 -7.938 1 96.44 29 LEU B C 1
ATOM 1047 O O . LEU B 1 29 ? 2.715 -17.422 -8.68 1 96.44 29 LEU B O 1
ATOM 1051 N N . GLU B 1 30 ? 4.062 -16.828 -7.012 1 96.88 30 GLU B N 1
ATOM 1052 C CA . GLU B 1 30 ? 4.445 -18.219 -6.738 1 96.88 30 GLU B CA 1
ATOM 1053 C C . GLU B 1 30 ? 3.238 -19.047 -6.332 1 96.88 30 GLU B C 1
ATOM 1055 O O . GLU B 1 30 ? 3.084 -20.188 -6.785 1 96.88 30 GLU B O 1
ATOM 1060 N N . ILE B 1 31 ? 2.396 -18.516 -5.527 1 96.62 31 ILE B N 1
ATOM 1061 C CA . ILE B 1 31 ? 1.169 -19.188 -5.129 1 96.62 31 ILE B CA 1
ATOM 1062 C C . ILE B 1 31 ? 0.297 -19.438 -6.355 1 96.62 31 ILE B C 1
ATOM 1064 O O . ILE B 1 31 ? -0.245 -20.531 -6.527 1 96.62 31 ILE B O 1
ATOM 1068 N N . GLY B 1 32 ? 0.167 -18.438 -7.211 1 94.19 32 GLY B N 1
ATOM 1069 C CA . GLY B 1 32 ? -0.607 -18.578 -8.438 1 94.19 32 GLY B CA 1
ATOM 1070 C C . GLY B 1 32 ? -0.129 -19.719 -9.312 1 94.19 32 GLY B C 1
ATOM 1071 O O . GLY B 1 32 ? -0.939 -20.453 -9.883 1 94.19 32 GLY B O 1
ATOM 1072 N N . LEU B 1 33 ? 1.157 -19.875 -9.383 1 94.19 33 LEU B N 1
ATOM 1073 C CA . LEU B 1 33 ? 1.75 -20.922 -10.203 1 94.19 33 LEU B CA 1
ATOM 1074 C C . LEU B 1 33 ? 1.45 -22.297 -9.625 1 94.19 33 LEU B C 1
ATOM 1076 O O . LEU B 1 33 ? 1.145 -23.234 -10.359 1 94.19 33 LEU B O 1
ATOM 1080 N N . ILE B 1 34 ? 1.583 -22.391 -8.367 1 94.81 34 ILE B N 1
ATOM 1081 C CA . ILE B 1 34 ? 1.269 -23.656 -7.699 1 94.81 34 ILE B CA 1
ATOM 1082 C C . ILE B 1 34 ? -0.2 -24.016 -7.926 1 94.81 34 ILE B C 1
ATOM 1084 O O . ILE B 1 34 ? -0.528 -25.156 -8.227 1 94.81 34 ILE B O 1
ATOM 1088 N N . LYS B 1 35 ? -1.132 -23.047 -7.816 1 93.69 35 LYS B N 1
ATOM 1089 C CA . LYS B 1 35 ? -2.562 -23.25 -8.023 1 93.69 35 LYS B CA 1
ATOM 1090 C C . LYS B 1 35 ? -2.852 -23.703 -9.453 1 93.69 35 LYS B C 1
ATOM 1092 O O . LYS B 1 35 ? -3.66 -24.609 -9.672 1 93.69 35 LYS B O 1
ATOM 1097 N N . LYS B 1 36 ? -2.186 -23.031 -10.328 1 91.5 36 LYS B N 1
ATOM 1098 C CA . LYS B 1 36 ? -2.342 -23.391 -11.734 1 91.5 36 LYS B CA 1
ATOM 1099 C C . LYS B 1 36 ? -1.943 -24.844 -11.977 1 91.5 36 LYS B C 1
ATOM 1101 O O . LYS B 1 36 ? -2.67 -25.594 -12.641 1 91.5 36 LYS B O 1
ATOM 1106 N N . GLU B 1 37 ? -0.858 -25.219 -11.438 1 93.38 37 GLU B N 1
ATOM 1107 C CA . GLU B 1 37 ? -0.354 -26.578 -11.594 1 93.38 37 GLU B CA 1
ATOM 1108 C C . GLU B 1 37 ? -1.314 -27.594 -10.984 1 93.38 37 GLU B C 1
ATOM 1110 O O . GLU B 1 37 ? -1.434 -28.719 -11.484 1 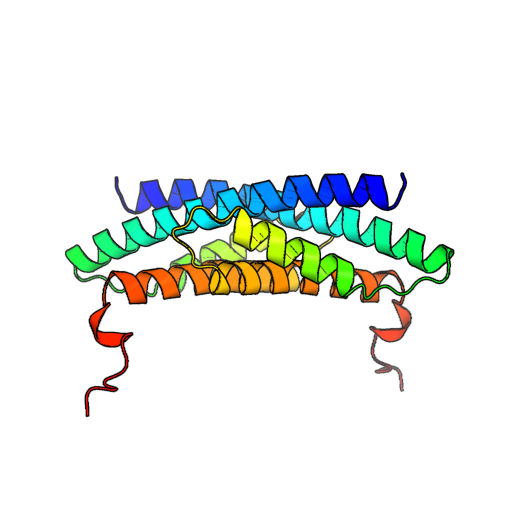93.38 37 GLU B O 1
ATOM 1115 N N . ARG B 1 38 ? -1.992 -27.172 -10.016 1 94.25 38 ARG B N 1
ATOM 1116 C CA . ARG B 1 38 ? -2.865 -28.094 -9.281 1 94.25 38 ARG B CA 1
ATOM 1117 C C . ARG B 1 38 ? -4.312 -27.953 -9.734 1 94.25 38 ARG B C 1
ATOM 1119 O O . ARG B 1 38 ? -5.211 -28.594 -9.188 1 94.25 38 ARG B O 1
ATOM 1126 N N . GLY B 1 39 ? -4.613 -27.031 -10.625 1 92.31 39 GLY B N 1
ATOM 1127 C CA . GLY B 1 39 ? -5.953 -26.812 -11.148 1 92.31 39 GLY B CA 1
ATOM 1128 C C . GLY B 1 39 ? -6.855 -26.062 -10.18 1 92.31 39 GLY B C 1
ATOM 1129 O O . GLY B 1 39 ? -8.07 -26.281 -10.164 1 92.31 39 GLY B O 1
ATOM 1130 N N . LEU B 1 40 ? -6.219 -25.328 -9.336 1 89.81 40 LEU B N 1
ATOM 1131 C CA . LEU B 1 40 ? -6.961 -24.531 -8.367 1 89.81 40 LEU B CA 1
ATOM 1132 C C . LEU B 1 40 ? -7.199 -23.125 -8.891 1 89.81 40 LEU B C 1
ATOM 1134 O O . LEU B 1 40 ? -6.395 -22.609 -9.672 1 89.81 40 LEU B O 1
ATOM 1138 N N . PRO B 1 41 ? -8.242 -22.516 -8.461 1 88.56 41 PRO B N 1
ATOM 1139 C CA . PRO B 1 41 ? -8.523 -21.156 -8.914 1 88.56 41 PRO B CA 1
ATOM 1140 C C . PRO B 1 41 ? -7.602 -20.125 -8.281 1 88.56 41 PRO B C 1
ATOM 1142 O O . PRO B 1 41 ? -7.191 -20.281 -7.125 1 88.56 41 PRO B O 1
ATOM 1145 N N . VAL B 1 42 ? -7.379 -19.094 -8.961 1 84.19 42 VAL B N 1
ATOM 1146 C CA . VAL B 1 42 ? -6.551 -17.984 -8.492 1 84.19 42 VAL B CA 1
ATOM 1147 C C . VAL B 1 42 ? -7.289 -17.219 -7.406 1 84.19 42 VAL B C 1
ATOM 1149 O O . VAL B 1 42 ? -6.719 -16.922 -6.352 1 84.19 42 VAL B O 1
ATOM 1152 N N . TYR B 1 43 ? -8.523 -16.938 -7.789 1 89.25 43 TYR B N 1
ATOM 1153 C CA . TYR B 1 43 ? -9.352 -16.156 -6.863 1 89.25 43 TYR B CA 1
ATOM 1154 C C . TYR B 1 43 ? -9.68 -16.984 -5.617 1 89.25 43 TYR B C 1
ATOM 1156 O O . TYR B 1 43 ? -10.094 -18.141 -5.719 1 89.25 43 TYR B O 1
ATOM 1164 N N . ASP B 1 44 ? -9.406 -16.391 -4.398 1 92.94 44 ASP B N 1
ATOM 1165 C CA . ASP B 1 44 ? -9.633 -17.031 -3.109 1 92.94 44 ASP B CA 1
ATOM 1166 C C . ASP B 1 44 ? -10.297 -16.078 -2.123 1 92.94 44 ASP B C 1
ATOM 1168 O O . ASP B 1 44 ? -9.633 -15.531 -1.238 1 92.94 44 ASP B O 1
ATOM 1172 N N . PRO B 1 45 ? -11.617 -15.938 -2.154 1 95.5 45 PRO B N 1
ATOM 1173 C CA . PRO B 1 45 ? -12.32 -14.961 -1.317 1 95.5 45 PRO B CA 1
ATOM 1174 C C . PRO B 1 45 ? -12.188 -15.258 0.175 1 95.5 45 PRO B C 1
ATOM 1176 O O . PRO B 1 45 ? -12.18 -14.336 0.994 1 95.5 45 PRO B O 1
ATOM 1179 N N . LYS B 1 46 ? -12.094 -16.453 0.517 1 96.88 46 LYS B N 1
ATOM 1180 C CA . LYS B 1 46 ? -11.922 -16.812 1.922 1 96.88 46 LYS B CA 1
ATOM 1181 C C . LYS B 1 46 ? -10.594 -16.281 2.463 1 96.88 46 LYS B C 1
ATOM 1183 O O . LYS B 1 46 ? -10.531 -15.773 3.584 1 96.88 46 LYS B O 1
ATOM 1188 N N . ARG B 1 47 ? -9.555 -16.469 1.665 1 97.31 47 ARG B N 1
ATOM 1189 C CA . ARG B 1 47 ? -8.242 -15.969 2.064 1 97.31 47 ARG B CA 1
ATOM 1190 C C . ARG B 1 47 ? -8.25 -14.453 2.197 1 97.31 47 ARG B C 1
ATOM 1192 O O . ARG B 1 47 ? -7.684 -13.898 3.145 1 97.31 47 ARG B O 1
ATOM 1199 N N . GLU B 1 48 ? -8.898 -13.758 1.263 1 97.56 48 GLU B N 1
ATOM 1200 C CA . GLU B 1 48 ? -8.984 -12.305 1.315 1 97.56 48 GLU B CA 1
ATOM 1201 C C . GLU B 1 48 ? -9.719 -11.836 2.572 1 97.56 48 GLU B C 1
ATOM 1203 O O . GLU B 1 48 ? -9.273 -10.906 3.25 1 97.56 48 GLU B O 1
ATOM 1208 N N . LYS B 1 49 ? -10.789 -12.453 2.891 1 98.06 49 LYS B N 1
ATOM 1209 C CA . LYS B 1 49 ? -11.555 -12.117 4.086 1 98.06 49 LYS B CA 1
ATOM 1210 C C . LYS B 1 49 ? -10.703 -12.258 5.344 1 98.06 49 LYS B C 1
ATOM 1212 O O . LYS B 1 49 ? -10.758 -11.406 6.234 1 98.06 49 LYS B O 1
ATOM 1217 N N . LEU B 1 50 ? -9.922 -13.297 5.395 1 98.44 50 LEU B N 1
ATOM 1218 C CA . LEU B 1 50 ? -9.039 -13.516 6.531 1 98.44 50 LEU B CA 1
ATOM 1219 C C . LEU B 1 50 ? -8.023 -12.383 6.652 1 98.44 50 LEU B C 1
ATOM 1221 O O . LEU B 1 50 ? -7.738 -11.914 7.754 1 98.44 50 LEU B O 1
ATOM 1225 N N . ILE B 1 51 ? -7.496 -11.984 5.535 1 98.69 51 ILE B N 1
ATOM 1226 C CA . ILE B 1 51 ? -6.523 -10.898 5.527 1 98.69 51 ILE B CA 1
ATOM 1227 C C . ILE B 1 51 ? -7.172 -9.625 6.059 1 98.69 51 ILE B C 1
ATOM 1229 O O . ILE B 1 51 ? -6.629 -8.969 6.953 1 98.69 51 ILE B O 1
ATOM 1233 N N . PHE B 1 52 ? -8.375 -9.273 5.531 1 98.69 52 PHE B N 1
ATOM 1234 C CA . PHE B 1 52 ? -9.047 -8.047 5.934 1 98.69 52 PHE B CA 1
ATOM 1235 C C . PHE B 1 52 ? -9.391 -8.078 7.418 1 98.69 52 PHE B C 1
ATOM 1237 O O . PHE B 1 52 ? -9.156 -7.098 8.133 1 98.69 52 PHE B O 1
ATOM 1244 N N . GLU B 1 53 ? -9.867 -9.156 7.871 1 98.56 53 GLU B N 1
ATOM 1245 C CA . GLU B 1 53 ? -10.234 -9.281 9.281 1 98.56 53 GLU B CA 1
ATOM 1246 C C . GLU B 1 53 ? -9.016 -9.133 10.188 1 98.56 53 GLU B C 1
ATOM 1248 O O . GLU B 1 53 ? -9.078 -8.453 11.211 1 98.56 53 GLU B O 1
ATOM 1253 N N . ARG B 1 54 ? -7.98 -9.766 9.859 1 98.75 54 ARG B N 1
ATOM 1254 C CA . ARG B 1 54 ? -6.754 -9.656 10.648 1 98.75 54 ARG B CA 1
ATOM 1255 C C . ARG B 1 54 ? -6.23 -8.227 10.664 1 98.75 54 ARG B C 1
ATOM 1257 O O . ARG B 1 54 ? -5.832 -7.719 11.711 1 98.75 54 ARG B O 1
ATOM 1264 N N . MET B 1 55 ? -6.23 -7.617 9.461 1 98.62 55 MET B N 1
ATOM 1265 C CA . MET B 1 55 ? -5.711 -6.258 9.359 1 98.62 55 MET B CA 1
ATOM 1266 C C . MET B 1 55 ? -6.559 -5.285 10.164 1 98.62 55 MET B C 1
ATOM 1268 O O . MET B 1 55 ? -6.027 -4.383 10.82 1 98.62 55 MET B O 1
ATOM 1272 N N . LYS B 1 56 ? -7.836 -5.477 10.141 1 98.75 56 LYS B N 1
ATOM 1273 C CA . LYS B 1 56 ? -8.719 -4.645 10.953 1 98.75 56 LYS B CA 1
ATOM 1274 C C . LYS B 1 56 ? -8.461 -4.855 12.438 1 98.75 56 LYS B C 1
ATOM 1276 O O . LYS B 1 56 ? -8.352 -3.893 13.195 1 98.75 56 LYS B O 1
ATOM 1281 N N . ALA B 1 57 ? -8.328 -6.066 12.805 1 98.69 57 ALA B N 1
ATOM 1282 C CA . ALA B 1 57 ? -8.148 -6.422 14.211 1 98.69 57 ALA B CA 1
ATOM 1283 C C . ALA B 1 57 ? -6.836 -5.859 14.758 1 98.69 57 ALA B C 1
ATOM 1285 O O . ALA B 1 57 ? -6.762 -5.457 15.922 1 98.69 57 ALA B O 1
ATOM 1286 N N . ASP B 1 58 ? -5.82 -5.816 13.914 1 98.62 58 ASP B N 1
ATOM 1287 C CA . ASP B 1 58 ? -4.484 -5.426 14.344 1 98.62 58 ASP B CA 1
ATOM 1288 C C . ASP B 1 58 ? -4.238 -3.939 14.102 1 98.62 58 ASP B C 1
ATOM 1290 O O . ASP B 1 58 ? -3.158 -3.426 14.398 1 98.62 58 ASP B O 1
ATOM 1294 N N . ASN B 1 59 ? -5.203 -3.207 13.562 1 98.69 59 ASN B N 1
ATOM 1295 C CA . ASN B 1 59 ? -4.992 -1.834 13.125 1 98.69 59 ASN B CA 1
ATOM 1296 C C . ASN B 1 59 ? -4.84 -0.881 14.305 1 98.69 59 ASN B C 1
ATOM 1298 O O . ASN B 1 59 ? -5.809 -0.614 15.023 1 98.69 59 ASN B O 1
ATOM 1302 N N . PRO B 1 60 ? -3.67 -0.25 14.477 1 97.62 60 PRO B N 1
ATOM 1303 C CA . PRO B 1 60 ? -3.453 0.644 15.617 1 97.62 60 PRO B CA 1
ATOM 1304 C C . PRO B 1 60 ? -3.924 2.07 15.352 1 97.62 60 PRO B C 1
ATOM 1306 O O . PRO B 1 60 ? -4.047 2.871 16.281 1 97.62 60 PRO B O 1
ATOM 1309 N N . GLY B 1 61 ? -4.207 2.359 14.102 1 97.62 61 GLY B N 1
ATOM 1310 C CA . GLY B 1 61 ? -4.449 3.736 13.703 1 97.62 61 GLY B CA 1
ATOM 1311 C C . GLY B 1 61 ? -3.176 4.492 13.367 1 97.62 61 GLY B C 1
ATOM 1312 O O . GLY B 1 61 ? -2.076 3.945 13.477 1 97.62 61 GLY B O 1
ATOM 1313 N N . PRO B 1 62 ? -3.369 5.766 12.828 1 98.25 62 PRO B N 1
ATOM 1314 C CA . PRO B 1 62 ? -4.551 6.629 12.797 1 98.25 62 PRO B CA 1
ATOM 1315 C C . PRO B 1 62 ? -5.477 6.324 11.625 1 98.25 62 PRO B C 1
ATOM 1317 O O . PRO B 1 62 ? -6.59 6.852 11.555 1 98.25 62 PRO B O 1
ATOM 1320 N N . LEU B 1 63 ? -5.137 5.5 10.711 1 98.44 63 LEU B N 1
ATOM 1321 C CA . LEU B 1 63 ? -6.039 5.109 9.633 1 98.44 63 LEU B CA 1
ATOM 1322 C C . LEU B 1 63 ? -7.199 4.277 10.164 1 98.44 63 LEU B C 1
ATOM 1324 O O . LEU B 1 63 ? -7.004 3.416 11.023 1 98.44 63 LEU B O 1
ATOM 1328 N N . ASP B 1 64 ? -8.375 4.566 9.703 1 97.75 64 ASP B N 1
ATOM 1329 C CA . ASP B 1 64 ? -9.508 3.771 10.172 1 97.75 64 ASP B CA 1
ATOM 1330 C C . ASP B 1 64 ? -9.586 2.438 9.43 1 97.75 64 ASP B C 1
ATOM 1332 O O . ASP B 1 64 ? -8.828 2.205 8.484 1 97.75 64 ASP B O 1
ATOM 1336 N N . ASP B 1 65 ? -10.461 1.582 9.805 1 98.25 65 ASP B N 1
ATOM 1337 C CA . ASP B 1 65 ? -10.555 0.24 9.242 1 98.25 65 ASP B CA 1
ATOM 1338 C C . ASP B 1 65 ? -10.922 0.291 7.762 1 98.25 65 ASP B C 1
ATOM 1340 O O . ASP B 1 65 ? -10.469 -0.545 6.977 1 98.25 65 ASP B O 1
ATOM 1344 N N . GLY B 1 66 ? -11.789 1.211 7.383 1 98.12 66 GLY B N 1
ATOM 1345 C CA . GLY B 1 66 ? -12.125 1.37 5.977 1 98.12 66 GLY B CA 1
ATOM 1346 C C . GLY B 1 66 ? -10.922 1.681 5.105 1 98.12 66 GLY B C 1
ATOM 1347 O O . GLY B 1 66 ? -10.773 1.113 4.023 1 98.12 66 GLY B O 1
ATOM 1348 N N . ALA B 1 67 ? -10.086 2.58 5.605 1 98.5 67 ALA B N 1
ATOM 1349 C CA . ALA B 1 67 ? -8.859 2.928 4.891 1 98.5 67 ALA B CA 1
ATOM 1350 C C . ALA B 1 67 ? -7.957 1.711 4.734 1 98.5 67 ALA B C 1
ATOM 1352 O O . ALA B 1 67 ? -7.414 1.471 3.652 1 98.5 67 ALA B O 1
ATOM 1353 N N . ILE B 1 68 ? -7.84 0.97 5.801 1 98.75 68 ILE B N 1
ATOM 1354 C CA . ILE B 1 68 ? -6.977 -0.207 5.781 1 98.75 68 ILE B CA 1
ATOM 1355 C C . ILE B 1 68 ? -7.496 -1.21 4.754 1 98.75 68 ILE B C 1
ATOM 1357 O O . ILE B 1 68 ? -6.719 -1.766 3.975 1 98.75 68 ILE B O 1
ATOM 1361 N N . VAL B 1 69 ? -8.758 -1.389 4.719 1 98.62 69 VAL B N 1
ATOM 1362 C CA . VAL B 1 69 ? -9.344 -2.33 3.771 1 98.62 69 VAL B CA 1
ATOM 1363 C C . VAL B 1 69 ? -9.102 -1.849 2.344 1 98.62 69 VAL B C 1
ATOM 1365 O O . VAL B 1 69 ? -8.688 -2.629 1.48 1 98.62 69 VAL B O 1
ATOM 1368 N N . ARG B 1 70 ? -9.273 -0.606 2.09 1 98.56 70 ARG B N 1
ATOM 1369 C CA . ARG B 1 70 ? -9.07 -0.062 0.752 1 98.56 70 ARG B CA 1
ATOM 1370 C C . ARG B 1 70 ? -7.613 -0.188 0.322 1 98.56 70 ARG B C 1
ATOM 1372 O O . ARG B 1 70 ? -7.324 -0.475 -0.842 1 98.56 70 ARG B O 1
ATOM 1379 N N . LEU B 1 71 ? -6.727 0.005 1.217 1 98.81 71 LEU B N 1
ATOM 1380 C CA . LEU B 1 71 ? -5.305 -0.138 0.928 1 98.81 71 LEU B CA 1
ATOM 1381 C C . LEU B 1 71 ? -4.969 -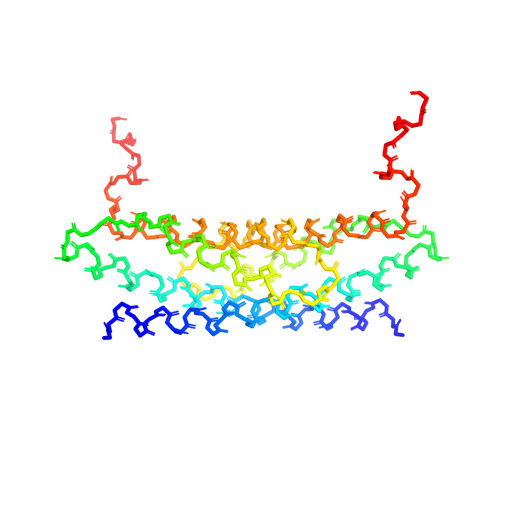1.578 0.553 1 98.81 71 LEU B C 1
ATOM 1383 O O . LEU B 1 71 ? -4.344 -1.825 -0.481 1 98.81 71 LEU B O 1
ATOM 1387 N N . PHE B 1 72 ? -5.441 -2.514 1.338 1 98.88 72 PHE B N 1
ATOM 1388 C CA . PHE B 1 72 ? -5.09 -3.906 1.087 1 98.88 72 PHE B CA 1
ATOM 1389 C C . PHE B 1 72 ? -5.828 -4.441 -0.133 1 98.88 72 PHE B C 1
ATOM 1391 O O . PHE B 1 72 ? -5.305 -5.285 -0.864 1 98.88 72 PHE B O 1
ATOM 1398 N N . GLU B 1 73 ? -7.012 -3.953 -0.348 1 98.5 73 GLU B N 1
ATOM 1399 C CA . GLU B 1 73 ? -7.695 -4.301 -1.589 1 98.5 73 GLU B CA 1
ATOM 1400 C C . GLU B 1 73 ? -6.844 -3.961 -2.807 1 98.5 73 GLU B C 1
ATOM 1402 O O . GLU B 1 73 ? -6.727 -4.762 -3.734 1 98.5 73 GLU B O 1
ATOM 1407 N N . ARG B 1 74 ? -6.281 -2.83 -2.809 1 98.62 74 ARG B N 1
ATOM 1408 C CA . ARG B 1 74 ? -5.43 -2.41 -3.916 1 98.62 74 ARG B CA 1
ATOM 1409 C C . ARG B 1 74 ? -4.188 -3.287 -4.016 1 98.62 74 ARG B C 1
ATOM 1411 O O . ARG B 1 74 ? -3.783 -3.678 -5.113 1 98.62 74 ARG B O 1
ATOM 1418 N N . VAL B 1 75 ? -3.602 -3.631 -2.922 1 98.75 75 VAL B N 1
ATOM 1419 C CA . VAL B 1 75 ? -2.416 -4.48 -2.887 1 98.75 75 VAL B CA 1
ATOM 1420 C C . VAL B 1 75 ? -2.74 -5.848 -3.486 1 98.75 75 VAL B C 1
ATOM 1422 O O . VAL B 1 75 ? -2.01 -6.344 -4.348 1 98.75 75 VAL B O 1
ATOM 1425 N N . ILE B 1 76 ? -3.84 -6.426 -3.049 1 98.12 76 ILE B N 1
ATOM 1426 C CA . ILE B 1 76 ? -4.25 -7.754 -3.494 1 98.12 76 ILE B CA 1
ATOM 1427 C C . ILE B 1 76 ? -4.645 -7.707 -4.969 1 98.12 76 ILE B C 1
ATOM 1429 O O . ILE B 1 76 ? -4.27 -8.586 -5.746 1 98.12 76 ILE B O 1
ATOM 1433 N N . ASP B 1 77 ? -5.336 -6.613 -5.34 1 97.19 77 ASP B N 1
ATOM 1434 C CA . ASP B 1 77 ? -5.77 -6.445 -6.727 1 97.19 77 ASP B CA 1
ATOM 1435 C C . ASP B 1 77 ? -4.574 -6.398 -7.672 1 97.19 77 ASP B C 1
ATOM 1437 O O . ASP B 1 77 ? -4.594 -7.016 -8.742 1 97.19 77 ASP B O 1
ATOM 1441 N N . GLU B 1 78 ? -3.541 -5.664 -7.332 1 97.5 78 GLU B N 1
ATOM 1442 C CA . GLU B 1 78 ? -2.375 -5.539 -8.203 1 97.5 78 GLU B CA 1
ATOM 1443 C C . GLU B 1 78 ? -1.623 -6.863 -8.305 1 97.5 78 GLU B C 1
ATOM 1445 O O . GLU B 1 78 ? -1.065 -7.184 -9.359 1 97.5 78 GLU B O 1
ATOM 1450 N N . SER B 1 79 ? -1.615 -7.637 -7.27 1 95.88 79 SER B N 1
ATOM 1451 C CA . SER B 1 79 ? -1.001 -8.961 -7.293 1 95.88 79 SER B CA 1
ATOM 1452 C C . SER B 1 79 ? -1.774 -9.914 -8.203 1 95.88 79 SER B C 1
ATOM 1454 O O . SER B 1 79 ? -1.179 -10.656 -8.984 1 95.88 79 SER B O 1
ATOM 1456 N N . ARG B 1 80 ? -3.01 -9.875 -8.078 1 92.94 80 ARG B N 1
ATOM 1457 C CA . ARG B 1 80 ? -3.852 -10.734 -8.906 1 92.94 80 ARG B CA 1
ATOM 1458 C C . ARG B 1 80 ? -3.721 -10.367 -10.383 1 92.94 80 ARG B C 1
ATOM 1460 O O . ARG B 1 80 ? -3.703 -11.25 -11.242 1 92.94 80 ARG B O 1
ATOM 1467 N N . ARG B 1 81 ? -3.676 -9.109 -10.648 1 93.25 81 ARG B N 1
ATOM 1468 C CA . ARG B 1 81 ? -3.469 -8.656 -12.016 1 93.25 81 ARG B CA 1
ATOM 1469 C C . ARG B 1 81 ? -2.168 -9.211 -12.586 1 93.25 81 ARG B C 1
ATOM 1471 O O . ARG B 1 81 ? -2.139 -9.711 -13.719 1 93.25 81 ARG B O 1
ATOM 1478 N N . LEU B 1 82 ? -1.139 -9.125 -11.82 1 93.31 82 LEU B N 1
ATOM 1479 C CA . LEU B 1 82 ? 0.161 -9.656 -12.211 1 93.31 82 LEU B CA 1
ATOM 1480 C C . LEU B 1 82 ? 0.076 -11.156 -12.477 1 93.31 82 LEU B C 1
ATOM 1482 O O . LEU B 1 82 ? 0.639 -11.648 -13.461 1 93.31 82 LEU B O 1
ATOM 1486 N N . GLU B 1 83 ? -0.633 -11.852 -11.602 1 90.94 83 GLU B N 1
ATOM 1487 C CA . GLU B 1 83 ? -0.812 -13.289 -11.75 1 90.94 83 GLU B CA 1
ATOM 1488 C C . GLU B 1 83 ? -1.533 -13.633 -13.047 1 90.94 83 GLU B C 1
ATOM 1490 O O . GLU B 1 83 ? -1.131 -14.547 -13.766 1 90.94 83 GLU B O 1
ATOM 1495 N N . ARG B 1 84 ? -2.545 -12.914 -13.336 1 86.19 84 ARG B N 1
ATOM 1496 C CA . ARG B 1 84 ? -3.311 -13.148 -14.555 1 86.19 84 ARG B CA 1
ATOM 1497 C C . ARG B 1 84 ? -2.443 -12.945 -15.797 1 86.19 84 ARG B C 1
ATOM 1499 O O . ARG B 1 84 ? -2.475 -13.758 -16.719 1 86.19 84 ARG B O 1
ATOM 1506 N N . ILE B 1 85 ? -1.637 -11.93 -15.773 1 85.75 85 ILE B N 1
ATOM 1507 C CA . ILE B 1 85 ? -0.777 -11.594 -16.906 1 85.75 85 ILE B CA 1
ATOM 1508 C C . ILE B 1 85 ? 0.302 -12.664 -17.062 1 85.75 85 ILE B C 1
ATOM 1510 O O . ILE B 1 85 ? 0.615 -13.07 -18.188 1 85.75 85 ILE B O 1
ATOM 1514 N N . MET B 1 86 ? 0.759 -13.133 -16 1 86.56 86 MET B N 1
ATOM 1515 C CA . MET B 1 86 ? 1.927 -14.008 -16.031 1 86.56 86 MET B CA 1
ATOM 1516 C C . MET B 1 86 ? 1.511 -15.461 -16.25 1 86.56 86 MET B C 1
ATOM 1518 O O . MET B 1 86 ? 2.271 -16.25 -16.812 1 86.56 86 MET B O 1
ATOM 1522 N N . THR B 1 87 ? 0.395 -15.797 -15.805 1 79.31 87 THR B N 1
ATOM 1523 C CA . THR B 1 87 ? 0.002 -17.203 -15.883 1 79.31 87 THR B CA 1
ATOM 1524 C C . THR B 1 87 ? -0.925 -17.438 -17.078 1 79.31 87 THR B C 1
ATOM 1526 O O . THR B 1 87 ? -1.101 -18.562 -17.516 1 79.31 87 THR B O 1
ATOM 1529 N N . HIS B 1 88 ? -1.526 -16.344 -17.547 1 75.81 88 HIS B N 1
ATOM 1530 C CA . HIS B 1 88 ? -2.361 -16.438 -18.734 1 75.81 88 HIS B CA 1
ATOM 1531 C C . HIS B 1 88 ? -2.002 -15.344 -19.75 1 75.81 88 HIS B C 1
ATOM 1533 O O . HIS B 1 88 ? -2.842 -14.508 -20.094 1 75.81 88 HIS B O 1
ATOM 1539 N N . PRO B 1 89 ? -0.683 -15.195 -20.109 1 66.12 89 PRO B N 1
ATOM 1540 C CA . PRO B 1 89 ? -0.237 -14.109 -20.984 1 66.12 89 PRO B CA 1
ATOM 1541 C C . PRO B 1 89 ? -1.081 -13.992 -22.25 1 66.12 89 PRO B C 1
ATOM 1543 O O . PRO B 1 89 ? -1.208 -12.906 -22.812 1 66.12 89 PRO B O 1
ATOM 1546 N N . GLU B 1 90 ? -1.571 -15.078 -22.719 1 63.62 90 GLU B N 1
ATOM 1547 C CA . GLU B 1 90 ? -2.322 -15.055 -23.984 1 63.62 90 GLU B CA 1
ATOM 1548 C C . GLU B 1 90 ? -3.604 -14.234 -23.844 1 63.62 90 GLU B C 1
ATOM 1550 O O . GLU B 1 90 ? -4.086 -13.656 -24.812 1 63.62 90 GLU B O 1
ATOM 1555 N N . GLU B 1 91 ? -4.234 -14.203 -22.75 1 58.31 91 GLU B N 1
ATOM 1556 C CA . GLU B 1 91 ? -5.52 -13.555 -22.516 1 58.31 91 GLU B CA 1
ATOM 1557 C C . GLU B 1 91 ? -5.355 -12.047 -22.344 1 58.31 91 GLU B C 1
ATOM 1559 O O . GLU B 1 91 ? -6.324 -11.297 -22.438 1 58.31 91 GLU B O 1
ATOM 1564 N N . THR B 1 92 ? -4.258 -11.617 -21.875 1 55.91 92 THR B N 1
ATOM 1565 C CA . THR B 1 92 ? -4.105 -10.203 -21.578 1 55.91 92 THR B CA 1
ATOM 1566 C C . THR B 1 92 ? -3.682 -9.422 -22.828 1 55.91 92 THR B C 1
ATOM 1568 O O . THR B 1 92 ? -3.533 -8.203 -22.781 1 55.91 92 THR B O 1
ATOM 1571 N N . THR B 1 93 ? -2.896 -9.969 -23.719 1 51 93 THR B N 1
ATOM 1572 C CA . THR B 1 93 ? -2.545 -9.312 -24.969 1 51 93 THR B CA 1
ATOM 1573 C C . THR B 1 93 ? -3.771 -9.164 -25.859 1 51 93 THR B C 1
ATOM 1575 O O . THR B 1 93 ? -4.41 -10.1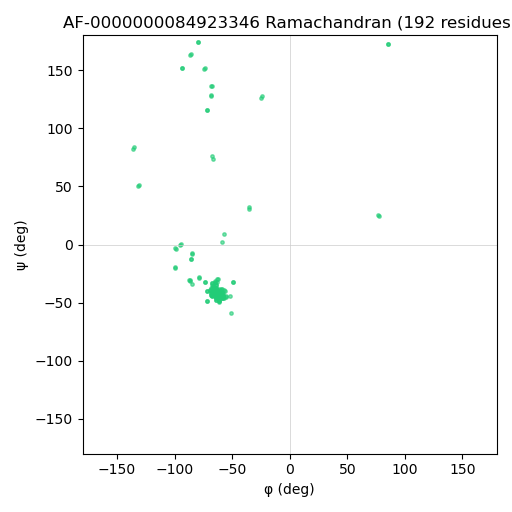56 -26.219 1 51 93 THR B O 1
ATOM 1578 N N . GLY B 1 94 ? -4.684 -8.359 -25.656 1 46.06 94 GLY B N 1
ATOM 1579 C CA . GLY B 1 94 ? -5.691 -8.109 -26.688 1 46.06 94 GLY B CA 1
ATOM 1580 C C . GLY B 1 94 ? -5.199 -8.414 -28.078 1 46.06 94 GLY B C 1
ATOM 1581 O O . GLY B 1 94 ? -4.004 -8.305 -28.375 1 46.06 94 GLY B O 1
ATOM 1582 N N . LYS B 1 95 ? -6.008 -9.289 -28.906 1 45.72 95 LYS B N 1
ATOM 1583 C CA . LYS B 1 95 ? -6.133 -9.539 -30.344 1 45.72 95 LYS B CA 1
ATOM 1584 C C . LYS B 1 95 ? -5.934 -8.258 -31.141 1 45.72 95 LYS B C 1
ATOM 1586 O O . LYS B 1 95 ? -6.895 -7.535 -31.406 1 45.72 95 LYS B O 1
ATOM 1591 N N . GLU B 1 96 ? -5.156 -7.262 -30.75 1 40.94 96 GLU B N 1
ATOM 1592 C CA . GLU B 1 96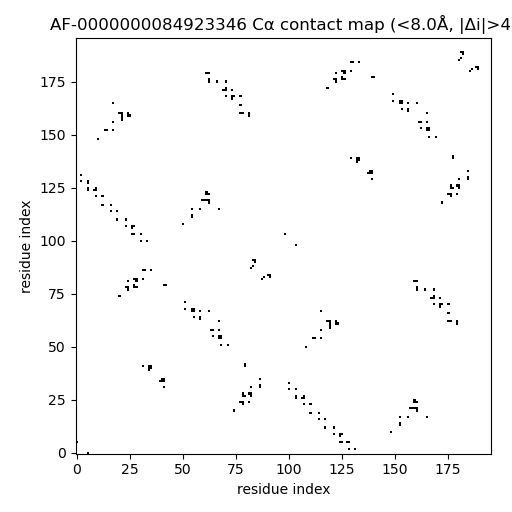 ? -5.117 -6.332 -31.875 1 40.94 96 GLU B CA 1
ATOM 1593 C C . GLU B 1 96 ? -4.578 -7.012 -33.125 1 40.94 96 GLU B C 1
ATOM 1595 O O . GLU B 1 96 ? -3.57 -6.578 -33.688 1 40.94 96 GLU B O 1
ATOM 1600 N N . GLU B 1 97 ? -4.281 -8.328 -33.031 1 35.78 97 GLU B N 1
ATOM 1601 C CA . GLU B 1 97 ? -3.74 -8.836 -34.312 1 35.78 97 GLU B CA 1
ATOM 1602 C C . GLU B 1 97 ? -4.637 -8.469 -35.469 1 35.78 97 GLU B C 1
ATOM 1604 O O . GLU B 1 97 ? -4.152 -8.273 -36.594 1 35.78 97 GLU B O 1
ATOM 1609 N N . SER B 1 98 ? -6 -8.914 -35.469 1 31.48 98 SER B N 1
ATOM 1610 C CA . SER B 1 98 ? -6.539 -8.789 -36.812 1 31.48 98 SER B CA 1
ATOM 1611 C C . SER B 1 98 ? -6.766 -7.332 -37.188 1 31.48 98 SER B C 1
ATOM 1613 O O . SER B 1 98 ? -7.125 -6.516 -36.344 1 31.48 98 SER B O 1
#

Radius of gyration: 18.78 Å; Cα contacts (8 Å, |Δi|>4): 154; chains: 2; bounding box: 45×57×52 Å

Sequence (196 aa):
MTIDELRQEIDRMDSELLRIFNRRASLALEIGLIKKERGLPVYDPKREKLIFERMKADNPGPLDDGAIVRLFERVIDESRRLERIMTHPEETTGKEESMTIDELRQEIDRMDSELLRIFNRRASLALEIGLIKKERGLPVYDPKREKLIFERMKADNPGPLDDGAIVRLFERVIDESRRLERIMTHPEETTGKEES

InterPro domains:
  IPR002701 Chorismate mutase II, prokaryotic-type [PF01817] (6-84)
  IPR002701 Chorismate mutase II, prokaryotic-type [PS51168] (1-87)
  IPR002701 Chorismate mutase II, prokaryotic-type [SM00830] (7-86)
  IPR036263 Chorismate mutase type II superfamily [SSF48600] (1-81)
  IPR036979 Chorismate mutase domain superfamily [G3DSA:1.20.59.10] (1-97)
  IPR051331 Chorismate mutase-related enzymes [PTHR38041] (1-95)